Protein AF-A0A535DWX9-F1 (afdb_monomer_lite)

pLDDT: mean 82.11, std 17.14, range [39.28, 97.88]

Radius of gyration: 36.46 Å; chains: 1; bounding box: 105×71×78 Å

Foldseek 3Di:
DPPDPPDVVVVVVVVVVVVVVVVVVVVVVVVVVVVVVVVLVVQLVVLLVVLVVLLVLLVVLVVFDDDPPDDPPPDDDDDDDPDPHTDDCVNVVHDPVSNVLSVLLNQQDPVRVVVVSVVCVVVSHHRHSVVSSVNSVVVVVVVVVVVCVVVVVDDDDDDPVSVVVVVVVVVVVVVVVVPDDPVVVCVPDDPVRNVVVVVVVVVVVVVVVVVVVVCVVVPPDDPDDDDD

Secondary structure (DSSP, 8-state):
-------HHHHHHHHHHHHHHHHHHHHHHHHHHHHHHHHHHHHHHHHHHHHHHHHHHHHHHHHS-----SPPPS--------PPPPPPTTTTT--HHHHHHHHHHHTS-HHHHHHHHHHHHHTTPPP-HHHHHHHHHHHHHHHHHHHHHHHTTT----SHHHHHHHHHHHHHHHHHHTTS-HHHHHHHS-HHHHHHHHHHHHHHHHHHHHHHHHHHHHT-PPPP----

Structure (mmCIF, N/CA/C/O backbone):
data_AF-A0A535DWX9-F1
#
_entry.id   AF-A0A535DWX9-F1
#
loop_
_atom_site.group_PDB
_atom_site.id
_atom_site.type_symbol
_atom_site.label_atom_id
_atom_site.label_alt_id
_atom_site.label_comp_id
_atom_site.label_asym_id
_atom_site.label_entity_id
_atom_site.label_seq_id
_atom_site.pdbx_PDB_ins_code
_atom_site.Cartn_x
_atom_site.Cartn_y
_atom_site.Cartn_z
_atom_site.occupancy
_atom_site.B_iso_or_equiv
_atom_site.auth_seq_id
_atom_site.auth_comp_id
_atom_site.auth_asym_id
_atom_site.auth_atom_id
_atom_site.pdbx_PDB_model_num
ATOM 1 N N . MET A 1 1 ? 60.044 41.386 -3.610 1.00 39.50 1 MET A N 1
ATOM 2 C CA . MET A 1 1 ? 61.032 40.289 -3.698 1.00 39.50 1 MET A CA 1
ATOM 3 C C . MET A 1 1 ? 60.361 39.023 -3.182 1.00 39.50 1 MET A C 1
ATOM 5 O O . MET A 1 1 ? 60.329 38.795 -1.979 1.00 39.50 1 MET A O 1
ATOM 9 N N . VAL A 1 2 ? 59.703 38.274 -4.069 1.00 46.66 2 VAL A N 1
ATOM 10 C CA . VAL A 1 2 ? 59.086 36.987 -3.717 1.00 46.66 2 VAL A CA 1
ATOM 11 C C . VAL A 1 2 ? 60.241 36.014 -3.509 1.00 46.66 2 VAL A C 1
ATOM 13 O O . VAL A 1 2 ? 60.953 35.705 -4.460 1.00 46.66 2 VAL A O 1
ATOM 16 N N . ARG A 1 3 ? 60.512 35.632 -2.255 1.00 53.09 3 ARG A N 1
ATOM 17 C CA . ARG A 1 3 ? 61.539 34.631 -1.948 1.00 53.09 3 ARG A CA 1
ATOM 18 C C . ARG A 1 3 ? 61.072 33.304 -2.533 1.00 53.09 3 ARG A C 1
ATOM 20 O O . ARG A 1 3 ? 60.136 32.699 -2.020 1.00 53.09 3 ARG A O 1
ATOM 27 N N . TYR A 1 4 ? 61.699 32.908 -3.633 1.00 54.56 4 TYR A N 1
ATOM 28 C CA . TYR A 1 4 ? 61.557 31.577 -4.193 1.00 54.56 4 TYR A CA 1
ATOM 29 C C . TYR A 1 4 ? 62.052 30.583 -3.135 1.00 54.56 4 TYR A C 1
ATOM 31 O O . TYR A 1 4 ? 63.141 30.743 -2.582 1.00 54.56 4 TYR A O 1
ATOM 39 N N . VAL A 1 5 ? 61.190 29.642 -2.761 1.00 54.88 5 VAL A N 1
ATOM 40 C CA . VAL A 1 5 ? 61.476 28.593 -1.780 1.00 54.88 5 VAL A CA 1
ATOM 41 C C . VAL A 1 5 ? 62.503 27.655 -2.407 1.00 54.88 5 VAL A C 1
ATOM 43 O O . VAL A 1 5 ? 62.138 26.789 -3.193 1.00 54.88 5 VAL A O 1
ATOM 46 N N . ASP A 1 6 ? 63.783 27.857 -2.101 1.00 60.22 6 ASP A N 1
ATOM 47 C CA . ASP A 1 6 ? 64.895 27.177 -2.780 1.00 60.22 6 ASP A CA 1
ATOM 48 C C . ASP A 1 6 ? 65.634 26.208 -1.847 1.00 60.22 6 ASP A C 1
ATOM 50 O O . ASP A 1 6 ? 66.839 26.278 -1.607 1.00 60.22 6 ASP A O 1
ATOM 54 N N . SER A 1 7 ? 64.882 25.288 -1.244 1.00 71.06 7 SER A N 1
ATOM 55 C CA .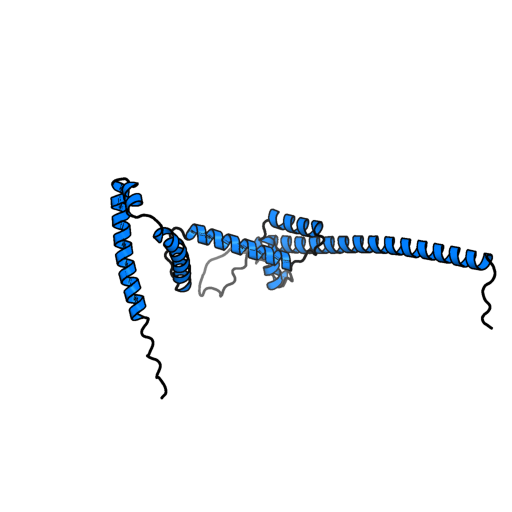 SER A 1 7 ? 65.455 24.226 -0.423 1.00 71.06 7 SER A CA 1
ATOM 56 C C . SER A 1 7 ? 64.597 22.972 -0.542 1.00 71.06 7 SER A C 1
ATOM 58 O O . SER A 1 7 ? 63.402 22.975 -0.235 1.00 71.06 7 SER A O 1
ATOM 60 N N . GLY A 1 8 ? 65.213 21.855 -0.945 1.00 73.88 8 GLY A N 1
ATOM 61 C CA . GLY A 1 8 ? 64.544 20.550 -1.002 1.00 73.88 8 GLY A CA 1
ATOM 62 C C . GLY A 1 8 ? 63.891 20.143 0.329 1.00 73.88 8 GLY A C 1
ATOM 63 O O . GLY A 1 8 ? 62.966 19.333 0.348 1.00 73.88 8 GLY A O 1
ATOM 64 N N . ARG A 1 9 ? 64.304 20.752 1.450 1.00 77.50 9 ARG A N 1
ATOM 65 C CA . ARG A 1 9 ? 63.715 20.549 2.779 1.00 77.50 9 ARG A CA 1
ATOM 66 C C . ARG A 1 9 ? 62.334 21.195 2.929 1.00 77.50 9 ARG A C 1
ATOM 68 O O . ARG A 1 9 ? 61.466 20.613 3.587 1.00 77.50 9 ARG A O 1
ATOM 75 N N . ASP A 1 10 ? 62.115 22.350 2.311 1.00 80.31 10 ASP A N 1
ATOM 76 C CA . ASP A 1 10 ? 60.821 23.037 2.336 1.00 80.31 10 ASP A CA 1
ATOM 77 C C . ASP A 1 10 ? 59.834 22.326 1.412 1.00 80.31 10 ASP A C 1
ATOM 79 O O . ASP A 1 10 ? 58.713 22.025 1.826 1.00 80.31 10 ASP A O 1
ATOM 83 N N . ALA A 1 11 ? 60.297 21.915 0.225 1.00 79.12 11 ALA A N 1
ATOM 84 C CA . ALA A 1 11 ? 59.534 21.054 -0.677 1.00 79.12 11 ALA A CA 1
ATOM 85 C C . ALA A 1 11 ? 59.128 19.735 0.011 1.00 79.12 11 ALA A C 1
ATOM 87 O O . ALA A 1 11 ? 57.955 19.363 0.007 1.00 79.12 11 ALA A O 1
ATOM 88 N N . ALA A 1 12 ? 60.056 19.062 0.703 1.00 84.38 12 ALA A N 1
ATOM 89 C CA . ALA A 1 12 ? 59.757 17.842 1.456 1.00 84.38 12 ALA A CA 1
ATOM 90 C C . ALA A 1 12 ? 58.761 18.072 2.608 1.00 84.38 12 ALA A C 1
ATOM 92 O O . ALA A 1 12 ? 57.939 17.205 2.915 1.00 84.38 12 ALA A O 1
ATOM 93 N N . THR A 1 13 ? 58.810 19.235 3.260 1.00 87.12 13 THR A N 1
ATOM 94 C CA . THR A 1 13 ? 57.871 19.585 4.335 1.00 87.12 13 THR A CA 1
ATOM 95 C C . THR A 1 13 ? 56.473 19.856 3.791 1.00 87.12 13 THR A C 1
ATOM 97 O O . THR A 1 13 ? 55.502 19.369 4.371 1.00 87.12 13 THR A O 1
ATOM 100 N N . LEU A 1 14 ? 56.361 20.547 2.656 1.00 87.31 14 LEU A N 1
ATOM 101 C CA . LEU A 1 14 ? 55.092 20.741 1.958 1.00 87.31 14 LEU A CA 1
ATOM 102 C C . LEU A 1 14 ? 54.494 19.409 1.496 1.00 87.31 14 LEU A C 1
ATOM 104 O O . LEU A 1 14 ? 53.326 19.160 1.771 1.00 87.31 14 LEU A O 1
ATOM 108 N N . VAL A 1 15 ? 55.289 18.512 0.903 1.00 90.31 15 VAL A N 1
ATOM 109 C CA . VAL A 1 15 ? 54.819 17.179 0.482 1.00 90.31 15 VAL A CA 1
ATOM 110 C C . VAL A 1 15 ? 54.327 16.352 1.673 1.00 90.31 15 VAL A C 1
ATOM 112 O O . VAL A 1 15 ? 53.270 15.729 1.591 1.00 90.31 15 VAL A O 1
ATOM 115 N N . ARG A 1 16 ? 55.042 16.361 2.808 1.00 91.44 16 ARG A N 1
ATOM 116 C CA . ARG A 1 16 ? 54.584 15.667 4.026 1.00 91.44 16 ARG A CA 1
ATOM 117 C C . ARG A 1 16 ? 53.277 16.243 4.563 1.00 91.44 16 ARG A C 1
ATOM 119 O O . ARG A 1 16 ? 52.394 15.475 4.929 1.00 91.44 16 ARG A O 1
ATOM 126 N N 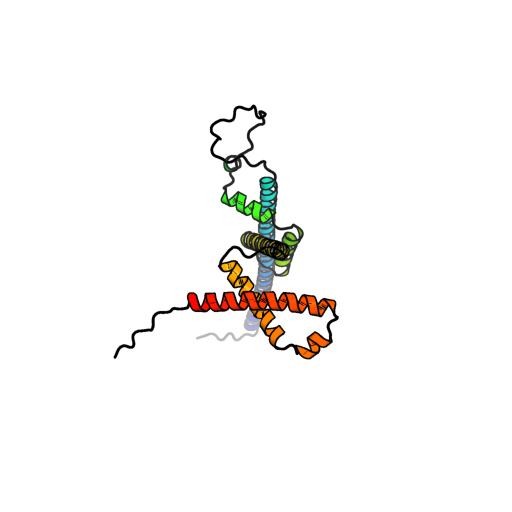. ARG A 1 17 ? 53.138 17.572 4.594 1.00 92.38 17 ARG A N 1
ATOM 127 C CA . ARG A 1 17 ? 51.896 18.234 5.022 1.00 92.38 17 ARG A CA 1
ATOM 128 C C . ARG A 1 17 ? 50.742 17.934 4.071 1.00 92.38 17 ARG A C 1
ATOM 130 O O . ARG A 1 17 ? 49.663 17.608 4.545 1.00 92.38 17 ARG A O 1
ATOM 137 N N . ALA A 1 18 ? 50.982 17.975 2.763 1.00 92.00 18 ALA A N 1
ATOM 138 C CA . ALA A 1 18 ? 49.991 17.627 1.750 1.00 92.00 18 ALA A CA 1
ATOM 139 C C . ALA A 1 18 ? 49.510 16.177 1.910 1.00 92.00 18 ALA A C 1
ATOM 141 O O . ALA A 1 18 ? 48.308 15.946 1.943 1.00 92.00 18 ALA A O 1
ATOM 142 N N . ARG A 1 19 ? 50.423 15.219 2.127 1.00 93.62 19 ARG A N 1
ATOM 143 C CA . ARG A 1 19 ? 50.064 13.819 2.429 1.00 93.62 19 ARG A CA 1
ATOM 144 C C . ARG A 1 19 ? 49.298 13.668 3.744 1.00 93.62 19 ARG A C 1
ATOM 146 O O . ARG A 1 19 ? 48.373 12.869 3.821 1.00 93.62 19 ARG A O 1
ATOM 153 N N . GLY A 1 20 ? 49.676 14.423 4.777 1.00 93.94 20 GLY A N 1
ATOM 154 C CA . GLY A 1 20 ? 48.949 14.441 6.048 1.00 93.94 20 GLY A CA 1
ATOM 155 C C . GLY A 1 20 ? 47.514 14.943 5.880 1.00 93.94 20 GLY A C 1
ATOM 156 O O . GLY A 1 20 ? 46.587 14.322 6.387 1.00 93.94 20 GLY A O 1
ATOM 157 N N . LEU A 1 21 ? 47.325 16.020 5.112 1.00 94.19 21 LEU A N 1
ATOM 158 C CA . LEU A 1 21 ? 46.000 16.541 4.771 1.00 94.19 21 LEU A CA 1
ATOM 159 C C . LEU A 1 21 ? 45.199 15.552 3.918 1.00 94.19 21 LEU A C 1
ATOM 161 O O . LEU A 1 21 ? 44.030 15.334 4.205 1.00 94.19 21 LEU A O 1
ATOM 165 N N . GLU A 1 22 ? 45.817 14.918 2.920 1.00 95.94 22 GLU A N 1
ATOM 166 C CA . GLU A 1 22 ? 45.169 13.889 2.096 1.00 95.94 22 GLU A CA 1
ATOM 167 C C . GLU A 1 22 ? 44.637 12.735 2.956 1.00 95.94 22 GLU A C 1
ATOM 169 O O . GLU A 1 22 ? 43.491 12.315 2.788 1.00 95.94 22 GLU A O 1
ATOM 174 N N . LEU A 1 23 ? 45.443 12.251 3.908 1.00 95.06 23 LEU A N 1
ATOM 175 C CA . LEU A 1 23 ? 45.031 11.190 4.821 1.00 95.06 23 LEU A CA 1
ATOM 176 C C . LEU A 1 23 ? 43.847 11.627 5.691 1.00 95.06 23 LEU A C 1
ATOM 178 O O . LEU A 1 23 ? 42.876 10.882 5.783 1.00 95.06 23 LEU A O 1
ATOM 182 N N . LEU A 1 24 ? 43.905 12.830 6.273 1.00 95.94 24 LEU A N 1
ATOM 183 C CA . LEU A 1 24 ? 42.830 13.373 7.111 1.00 95.94 24 LEU A CA 1
ATOM 184 C C . LEU A 1 24 ? 41.523 13.563 6.335 1.00 95.94 24 LEU A C 1
ATOM 186 O O . LEU A 1 24 ? 40.452 13.234 6.839 1.00 95.94 24 LEU A O 1
ATOM 190 N N . VAL A 1 25 ? 41.598 14.069 5.102 1.00 95.56 25 VAL A N 1
ATOM 191 C CA . VAL A 1 25 ? 40.421 14.215 4.235 1.00 95.56 25 VAL A CA 1
ATOM 192 C C . VAL A 1 25 ? 39.845 12.843 3.903 1.00 95.56 25 VAL A C 1
ATOM 194 O O . VAL A 1 25 ? 38.636 12.653 3.998 1.00 95.56 25 VAL A O 1
ATOM 197 N N . ARG A 1 26 ? 40.688 11.857 3.569 1.00 94.88 26 ARG A N 1
ATOM 198 C CA . ARG A 1 26 ? 40.227 10.493 3.281 1.00 94.88 26 ARG A CA 1
ATOM 199 C C . ARG A 1 26 ? 39.543 9.850 4.488 1.00 94.88 26 ARG A C 1
ATOM 201 O O . ARG A 1 26 ? 38.509 9.213 4.309 1.00 94.88 26 ARG A O 1
ATOM 208 N N . THR A 1 27 ? 40.100 9.997 5.691 1.00 95.94 27 THR A N 1
ATOM 209 C CA . THR A 1 27 ? 39.468 9.469 6.910 1.00 95.94 27 THR A CA 1
ATOM 210 C C . THR A 1 27 ? 38.152 10.178 7.197 1.00 95.94 27 THR A C 1
ATOM 212 O O . THR A 1 27 ? 37.153 9.504 7.400 1.00 95.94 27 THR A O 1
ATOM 215 N N . ALA A 1 28 ? 38.112 11.510 7.096 1.00 94.19 28 ALA A N 1
ATOM 216 C CA . ALA A 1 28 ? 36.887 12.272 7.320 1.00 94.19 28 ALA A CA 1
ATOM 217 C C . ALA A 1 28 ? 35.775 11.889 6.330 1.00 94.19 28 ALA A C 1
ATOM 219 O O . ALA A 1 28 ? 34.634 11.717 6.737 1.00 94.19 28 ALA A O 1
ATOM 220 N N . LEU A 1 29 ? 36.098 11.696 5.045 1.00 94.81 29 LEU A N 1
ATOM 221 C CA . LEU A 1 29 ? 35.122 11.236 4.053 1.00 94.81 29 LEU A CA 1
ATOM 222 C C . LEU A 1 29 ? 34.576 9.844 4.385 1.00 94.81 29 LEU A C 1
ATOM 224 O O . LEU A 1 29 ? 33.377 9.623 4.253 1.00 94.81 29 LEU A O 1
ATOM 228 N N . LYS A 1 30 ? 35.433 8.924 4.843 1.00 95.12 30 LYS A N 1
ATOM 229 C CA . LYS A 1 30 ? 34.999 7.594 5.285 1.00 95.12 30 LYS A CA 1
ATOM 230 C C . LYS A 1 30 ? 34.059 7.684 6.491 1.00 95.12 30 LYS A C 1
ATOM 232 O O . LYS A 1 30 ? 33.033 7.008 6.512 1.00 95.12 30 LYS A O 1
ATOM 237 N N . ASP A 1 31 ? 34.386 8.523 7.466 1.00 94.00 31 ASP A N 1
ATOM 238 C CA . ASP A 1 31 ? 33.548 8.703 8.653 1.00 94.00 31 ASP A CA 1
ATOM 239 C C . ASP A 1 31 ? 32.195 9.329 8.273 1.00 94.00 31 ASP A C 1
ATOM 241 O O . ASP A 1 31 ? 31.156 8.866 8.736 1.00 94.00 31 ASP A O 1
ATOM 245 N N . CYS A 1 32 ? 32.175 10.299 7.348 1.00 94.25 32 CYS A N 1
ATOM 246 C CA . CYS A 1 32 ? 30.932 10.852 6.806 1.00 94.25 32 CYS A CA 1
ATOM 247 C C . CYS A 1 32 ? 30.057 9.781 6.142 1.00 94.25 32 CYS A C 1
ATOM 249 O O . CYS A 1 32 ? 28.861 9.751 6.406 1.00 94.25 32 CYS A O 1
ATOM 251 N N . THR A 1 33 ? 30.630 8.879 5.334 1.00 94.31 33 THR A N 1
ATOM 252 C CA . THR A 1 33 ? 29.834 7.817 4.692 1.00 94.31 33 THR A CA 1
ATOM 253 C C . THR A 1 33 ? 29.208 6.860 5.707 1.00 94.31 33 THR A C 1
ATOM 255 O O . THR A 1 33 ? 28.061 6.464 5.538 1.00 94.31 33 THR A O 1
ATOM 258 N N . VAL A 1 34 ? 29.920 6.539 6.794 1.00 95.00 34 VAL A N 1
ATOM 259 C CA . VAL A 1 34 ? 29.382 5.689 7.871 1.00 95.00 34 VAL A CA 1
ATOM 260 C C . VAL A 1 34 ? 28.235 6.399 8.591 1.00 95.00 34 VAL A C 1
ATOM 262 O O . VAL A 1 34 ? 27.182 5.808 8.809 1.00 95.00 34 VAL A O 1
ATOM 265 N N . LEU A 1 35 ? 28.398 7.689 8.899 1.00 94.38 35 LEU A N 1
ATOM 266 C CA . LEU A 1 35 ? 27.342 8.480 9.532 1.00 94.38 35 LEU A CA 1
ATOM 267 C C . LEU A 1 35 ? 26.099 8.603 8.643 1.00 94.38 35 LEU A C 1
ATOM 269 O O . LEU A 1 35 ? 24.980 8.537 9.145 1.00 94.38 35 LEU A O 1
ATOM 273 N N . GLU A 1 36 ? 26.272 8.775 7.332 1.00 93.00 36 GLU A N 1
ATOM 274 C CA . GLU A 1 36 ? 25.161 8.803 6.375 1.00 93.00 36 GLU A CA 1
ATOM 275 C C . GLU A 1 36 ? 24.403 7.466 6.340 1.00 93.00 36 GLU A C 1
ATOM 277 O O . GLU A 1 36 ? 23.170 7.454 6.272 1.00 93.00 36 GLU A O 1
ATOM 282 N N . GLU A 1 37 ? 25.117 6.340 6.423 1.00 93.25 37 GLU A N 1
ATOM 283 C CA . GLU A 1 37 ? 24.526 5.002 6.503 1.00 93.25 37 GLU A CA 1
ATOM 284 C C . GLU A 1 37 ? 23.743 4.798 7.806 1.00 93.25 37 GLU A C 1
ATOM 286 O O . GLU A 1 37 ? 22.576 4.409 7.758 1.00 93.25 37 GLU A O 1
ATOM 291 N N . GLU A 1 38 ? 24.331 5.129 8.956 1.00 94.19 38 GLU A N 1
ATOM 292 C CA . GLU A 1 38 ? 23.672 5.022 10.265 1.00 94.19 38 GLU A CA 1
ATOM 293 C C . GLU A 1 38 ? 22.431 5.921 10.358 1.00 94.19 38 GLU A C 1
ATOM 295 O O . GLU A 1 38 ? 21.370 5.495 10.820 1.00 94.19 38 GLU A O 1
ATOM 300 N N . GLN A 1 39 ? 22.521 7.161 9.867 1.00 94.75 39 GLN A N 1
ATOM 301 C CA . GLN A 1 39 ? 21.379 8.076 9.813 1.00 94.75 39 GLN A CA 1
ATOM 302 C C . GLN A 1 39 ? 20.261 7.555 8.911 1.00 94.75 39 GLN A C 1
ATOM 304 O O . GLN A 1 39 ? 19.083 7.801 9.183 1.00 94.75 39 GLN A O 1
ATOM 309 N N . PHE A 1 40 ? 20.603 6.877 7.816 1.00 93.62 40 PHE A N 1
ATOM 310 C CA . PHE A 1 40 ? 19.610 6.249 6.958 1.00 93.62 40 PHE A CA 1
ATOM 311 C C . PHE A 1 40 ? 18.884 5.114 7.690 1.00 93.62 40 PHE A C 1
ATOM 313 O O . PHE A 1 40 ? 17.653 5.116 7.712 1.00 93.62 40 PHE A O 1
ATOM 320 N N . GLU A 1 41 ? 19.614 4.207 8.343 1.00 94.62 41 GLU A N 1
ATOM 321 C CA . GLU A 1 41 ? 19.008 3.084 9.071 1.00 94.62 41 GLU A CA 1
ATOM 322 C C . GLU A 1 41 ? 18.110 3.554 10.220 1.00 94.62 41 GLU A C 1
ATOM 324 O O . GLU A 1 41 ? 16.956 3.138 10.300 1.00 94.62 41 GLU A O 1
ATOM 329 N N . LEU A 1 42 ? 18.567 4.510 11.035 1.00 95.69 42 LEU A N 1
ATOM 330 C CA . LEU A 1 42 ? 17.765 5.058 12.136 1.00 95.69 42 LEU A CA 1
ATOM 331 C C . LEU A 1 42 ? 16.455 5.694 11.651 1.00 95.69 42 LEU A C 1
ATOM 333 O O . LEU A 1 42 ? 15.402 5.523 12.271 1.00 95.69 42 LEU A O 1
ATOM 337 N N . ARG A 1 43 ? 16.493 6.425 10.528 1.00 94.56 43 ARG A N 1
ATOM 338 C CA . ARG A 1 43 ? 15.279 7.002 9.930 1.00 94.56 43 ARG A CA 1
ATOM 339 C C . ARG A 1 43 ? 14.326 5.915 9.439 1.00 94.56 43 ARG A C 1
ATOM 341 O O . ARG A 1 43 ? 13.120 6.042 9.646 1.00 94.56 43 ARG A O 1
ATOM 348 N N . GLN A 1 44 ? 14.852 4.857 8.824 1.00 95.50 44 GLN A N 1
ATOM 349 C CA . GLN A 1 44 ? 14.046 3.736 8.340 1.00 95.50 44 GLN A CA 1
ATOM 350 C C . GLN A 1 44 ? 13.409 2.953 9.488 1.00 95.50 44 GLN A C 1
ATOM 352 O O . GLN A 1 44 ? 12.217 2.669 9.428 1.00 95.50 44 GLN A O 1
ATOM 357 N N . GLU A 1 45 ? 14.157 2.659 10.552 1.00 96.75 45 GLU A N 1
ATOM 358 C CA . GLU A 1 45 ? 13.639 1.988 11.749 1.00 96.75 45 GLU A CA 1
ATOM 359 C C . GLU A 1 45 ? 12.517 2.791 12.412 1.00 96.75 45 GLU A C 1
ATOM 361 O O . GLU A 1 45 ? 11.453 2.246 12.714 1.00 96.75 45 GLU A O 1
ATOM 366 N N . ALA A 1 46 ? 12.715 4.101 12.583 1.00 96.94 46 ALA A N 1
ATOM 367 C CA . ALA A 1 46 ? 11.696 4.979 13.145 1.00 96.94 46 ALA A CA 1
ATOM 368 C C . ALA A 1 46 ? 10.428 5.012 12.274 1.00 96.94 46 ALA A C 1
ATOM 370 O O . ALA A 1 46 ? 9.311 4.937 12.793 1.00 96.94 46 ALA A O 1
ATOM 371 N N . ALA A 1 47 ? 10.588 5.095 10.951 1.00 96.81 47 ALA A N 1
ATOM 372 C CA . ALA A 1 47 ? 9.472 5.096 10.014 1.00 96.81 47 ALA A CA 1
ATOM 373 C C . ALA A 1 47 ? 8.719 3.754 9.993 1.00 96.81 47 ALA A C 1
ATOM 375 O O . ALA A 1 47 ? 7.487 3.737 10.007 1.00 96.81 47 ALA A O 1
ATOM 376 N N . GLU A 1 48 ? 9.438 2.633 10.016 1.00 97.19 48 GLU A N 1
ATOM 377 C CA . GLU A 1 48 ? 8.867 1.288 10.096 1.00 97.19 48 GLU A CA 1
ATOM 378 C C . GLU A 1 48 ? 8.063 1.103 11.387 1.00 97.19 48 GLU A C 1
ATOM 380 O O . GLU A 1 48 ? 6.893 0.715 11.338 1.00 97.19 48 GLU A O 1
ATOM 385 N N . ALA A 1 49 ? 8.643 1.457 12.538 1.00 97.75 49 ALA A N 1
ATOM 386 C CA . ALA A 1 49 ? 7.967 1.396 13.831 1.00 97.75 49 ALA A CA 1
ATOM 387 C C . ALA A 1 49 ? 6.709 2.276 13.857 1.00 97.75 49 ALA A C 1
ATOM 389 O O . ALA A 1 49 ? 5.659 1.860 14.359 1.00 97.75 49 ALA A O 1
ATOM 390 N N . HIS A 1 50 ? 6.784 3.473 13.269 1.00 96.69 50 HIS A N 1
ATOM 391 C CA . HIS A 1 50 ? 5.644 4.375 13.156 1.00 96.69 50 HIS A CA 1
ATOM 392 C C . HIS A 1 50 ? 4.506 3.750 12.342 1.00 96.69 50 HIS A C 1
ATOM 394 O O . HIS A 1 50 ? 3.374 3.669 12.819 1.00 96.69 50 HIS A O 1
ATOM 400 N N . VAL A 1 51 ? 4.799 3.255 11.138 1.00 97.56 51 VAL A N 1
ATOM 401 C CA . VAL A 1 51 ? 3.792 2.657 10.254 1.00 97.56 51 VAL A CA 1
ATOM 402 C C . VAL A 1 51 ? 3.213 1.368 10.853 1.00 97.56 51 VAL A C 1
ATOM 404 O O . VAL A 1 51 ? 2.000 1.168 10.790 1.00 97.56 51 VAL A O 1
ATOM 407 N N . ARG A 1 52 ? 4.028 0.518 11.492 1.00 97.88 52 ARG A N 1
ATOM 408 C CA . ARG A 1 52 ? 3.535 -0.680 12.197 1.00 97.88 52 ARG A CA 1
ATOM 409 C C . ARG A 1 52 ? 2.625 -0.325 13.370 1.00 97.88 52 ARG A C 1
ATOM 411 O O . ARG A 1 52 ? 1.590 -0.960 13.550 1.00 97.88 52 ARG A O 1
ATOM 418 N N . THR A 1 53 ? 2.948 0.726 14.121 1.00 97.81 53 THR A N 1
ATOM 419 C CA . THR A 1 53 ? 2.082 1.223 15.203 1.00 97.81 53 THR A CA 1
ATOM 420 C C . THR A 1 53 ? 0.740 1.704 14.656 1.00 97.81 53 THR A C 1
ATOM 422 O O . THR A 1 53 ? -0.305 1.353 15.196 1.00 97.81 53 THR A O 1
ATOM 425 N N . GLN A 1 54 ? 0.747 2.451 13.548 1.00 97.00 54 GLN A N 1
ATOM 426 C CA . GLN A 1 54 ? -0.482 2.881 12.872 1.00 97.00 54 GLN A CA 1
ATOM 427 C C . GLN A 1 54 ? -1.314 1.689 12.395 1.00 97.00 54 GLN A C 1
ATOM 429 O O . GLN A 1 54 ? -2.526 1.671 12.594 1.00 97.00 54 GLN A O 1
ATOM 434 N N . ARG A 1 55 ? -0.671 0.682 11.794 1.00 97.50 55 ARG A N 1
ATOM 435 C CA . ARG A 1 55 ? -1.327 -0.559 11.377 1.00 97.50 55 ARG A CA 1
ATOM 436 C C . ARG A 1 55 ? -1.995 -1.247 12.566 1.00 97.50 55 ARG A C 1
ATOM 438 O O . ARG A 1 55 ? -3.197 -1.486 12.528 1.00 97.50 55 ARG A O 1
ATOM 445 N N . ARG A 1 56 ? -1.246 -1.468 13.651 1.00 96.62 56 ARG A N 1
ATOM 446 C CA . ARG A 1 56 ? -1.753 -2.128 14.858 1.00 96.62 56 ARG A CA 1
ATOM 447 C C . ARG A 1 56 ? -2.893 -1.349 15.510 1.00 96.62 56 ARG A C 1
ATOM 449 O O . ARG A 1 56 ? -3.883 -1.940 15.929 1.00 96.62 56 ARG A O 1
ATOM 456 N N . ALA A 1 57 ? -2.787 -0.023 15.564 1.00 94.62 57 ALA A N 1
ATOM 457 C CA . ALA A 1 57 ? -3.871 0.830 16.036 1.00 94.62 57 ALA A CA 1
ATOM 458 C C . ALA A 1 57 ? -5.118 0.683 15.150 1.00 94.62 57 ALA A C 1
ATOM 460 O O . ALA A 1 57 ? -6.226 0.588 15.665 1.00 94.62 57 ALA A O 1
ATOM 461 N N . GLY A 1 58 ? -4.948 0.612 13.829 1.00 95.19 58 GLY A N 1
ATOM 462 C CA . GLY A 1 58 ? -6.033 0.370 12.881 1.00 95.19 58 GLY A CA 1
ATOM 463 C C . GLY A 1 58 ? -6.741 -0.971 13.080 1.00 95.19 58 GLY A C 1
ATOM 464 O O . GLY A 1 58 ? -7.968 -1.010 13.027 1.00 95.19 58 GLY A O 1
ATOM 465 N N . GLU A 1 59 ? -5.987 -2.039 13.353 1.00 94.50 59 GLU A N 1
ATOM 466 C CA . GLU A 1 59 ? -6.521 -3.369 13.681 1.00 94.50 59 GLU A CA 1
ATOM 467 C C . GLU A 1 59 ? -7.391 -3.300 14.945 1.00 94.50 59 GLU A C 1
ATOM 469 O O . GLU A 1 59 ? -8.578 -3.622 14.894 1.00 94.50 59 GLU A O 1
ATOM 474 N N . LEU A 1 60 ? -6.859 -2.747 16.041 1.00 92.19 60 LEU A N 1
ATOM 475 C CA . LEU A 1 60 ? -7.595 -2.578 17.303 1.00 92.19 60 LEU A CA 1
ATOM 476 C C . LEU A 1 60 ? -8.849 -1.704 17.133 1.00 92.19 60 LEU A C 1
ATOM 478 O O . LEU A 1 60 ? -9.913 -1.996 17.677 1.00 92.19 60 LEU A O 1
ATOM 482 N N . LEU A 1 61 ? -8.752 -0.637 16.335 1.00 90.56 61 LEU A N 1
ATOM 483 C CA . LEU A 1 61 ? -9.881 0.236 16.008 1.00 90.56 61 LEU A CA 1
ATOM 484 C C . LEU A 1 61 ? -10.948 -0.451 15.153 1.00 90.56 61 LEU A C 1
ATOM 486 O O . LEU A 1 61 ? -12.084 0.018 15.127 1.00 90.56 61 LEU A O 1
ATOM 490 N N . SER A 1 62 ? -10.599 -1.497 14.406 1.00 85.06 62 SER A N 1
ATOM 491 C CA . SER A 1 62 ? -11.563 -2.280 13.628 1.00 85.06 62 SER A CA 1
ATOM 492 C C . SER A 1 62 ? -12.323 -3.295 14.489 1.00 85.06 62 SER A C 1
ATOM 494 O O . SER A 1 62 ? -13.489 -3.570 14.208 1.00 85.06 62 SER A O 1
ATOM 496 N N . GLU A 1 63 ? -11.685 -3.783 15.558 1.00 83.69 63 GLU A N 1
ATOM 497 C CA . GLU A 1 63 ? -12.257 -4.711 16.542 1.00 83.69 63 GLU A CA 1
ATOM 498 C C . GLU A 1 63 ? -13.162 -4.010 17.566 1.00 83.69 63 GLU A C 1
ATOM 500 O O . GLU A 1 63 ? -14.108 -4.611 18.079 1.00 83.69 63 GLU A O 1
ATOM 505 N N . LEU A 1 64 ? -12.901 -2.730 17.857 1.00 79.94 64 LEU A N 1
ATOM 506 C CA . LEU A 1 64 ? -13.744 -1.918 18.733 1.00 79.94 64 LEU A CA 1
ATOM 507 C C . LEU A 1 64 ? -15.192 -1.892 18.216 1.00 79.94 64 LEU A C 1
ATOM 509 O O . LEU A 1 64 ? -15.460 -1.491 17.078 1.00 79.94 64 LEU A O 1
ATOM 513 N N . GLN A 1 65 ? -16.140 -2.294 19.074 1.00 62.12 65 GLN A N 1
ATOM 514 C CA . GLN A 1 65 ? -17.567 -2.220 18.761 1.00 62.12 65 GLN A CA 1
ATOM 515 C C . GLN A 1 65 ? -17.919 -0.791 18.356 1.00 62.12 65 GLN A C 1
ATOM 517 O O . GLN A 1 65 ? -17.832 0.151 19.146 1.00 62.12 65 GLN A O 1
ATOM 522 N N . LYS A 1 66 ? -18.321 -0.628 17.095 1.00 63.66 66 LYS A N 1
ATOM 523 C CA . LYS A 1 66 ? -18.767 0.662 16.583 1.00 63.66 66 LYS A CA 1
ATOM 524 C C . LYS A 1 66 ? -20.002 1.077 17.371 1.00 63.66 66 LYS A C 1
ATOM 526 O O . LYS A 1 66 ? -21.003 0.361 17.378 1.00 63.66 66 LYS A O 1
ATOM 531 N N . HIS A 1 67 ? -19.957 2.260 17.979 1.00 55.47 67 HIS A N 1
ATOM 532 C CA . HIS A 1 67 ? -21.169 2.935 18.433 1.00 55.47 67 HIS A CA 1
ATOM 533 C C . HIS A 1 67 ? -22.196 2.925 17.304 1.00 55.47 67 HIS A C 1
ATOM 535 O O . HIS A 1 67 ? -21.848 3.228 16.158 1.00 55.47 67 HIS A O 1
ATOM 541 N N . ARG A 1 68 ? -23.459 2.604 17.613 1.00 49.78 68 ARG A N 1
ATOM 542 C CA . ARG A 1 68 ? -24.579 2.821 16.687 1.00 49.78 68 ARG A CA 1
ATOM 543 C C . ARG A 1 68 ? -24.716 4.329 16.455 1.00 49.78 68 ARG A C 1
ATOM 545 O O . ARG A 1 68 ? -25.504 5.009 17.102 1.00 49.78 68 ARG A O 1
ATOM 552 N N . GLY A 1 69 ? -23.910 4.868 15.548 1.00 49.81 69 GLY A N 1
ATOM 553 C CA . GLY A 1 69 ? -24.037 6.230 15.063 1.00 49.81 69 GLY A CA 1
ATOM 554 C C . GLY A 1 69 ? -25.342 6.347 14.286 1.00 49.81 69 GLY A C 1
ATOM 555 O O . GLY A 1 69 ? -25.501 5.731 13.235 1.00 49.81 69 GLY A O 1
ATOM 556 N N . GLY A 1 70 ? -26.290 7.118 14.812 1.00 49.72 70 GLY A N 1
ATOM 557 C CA . GLY A 1 70 ? -27.578 7.345 14.172 1.00 49.72 70 GLY A CA 1
ATOM 558 C C . GLY A 1 70 ? -28.468 8.272 14.993 1.00 49.72 70 GLY A C 1
ATOM 559 O O . GLY A 1 70 ? -28.387 8.315 16.219 1.00 49.72 70 GLY A O 1
ATOM 560 N N . ARG A 1 71 ? -29.335 9.026 14.306 1.00 45.09 71 ARG A N 1
ATOM 561 C CA . ARG A 1 71 ? -30.439 9.764 14.937 1.00 45.09 71 ARG A CA 1
ATOM 562 C C . ARG A 1 71 ? -31.285 8.754 15.725 1.00 45.09 71 ARG A C 1
ATOM 564 O O . ARG A 1 71 ? -31.677 7.756 15.118 1.00 45.09 71 ARG A O 1
ATOM 571 N N . PRO A 1 72 ? -31.583 8.977 17.020 1.00 51.12 72 PRO A N 1
ATOM 572 C CA . PRO A 1 72 ? -32.336 8.005 17.800 1.00 51.12 72 PRO A CA 1
ATOM 573 C C . PRO A 1 72 ? -33.677 7.726 17.107 1.00 51.12 72 PRO A C 1
ATOM 575 O O . PRO A 1 72 ? -34.352 8.681 16.693 1.00 51.12 72 PRO A O 1
ATOM 578 N N . PRO A 1 73 ? -34.060 6.448 16.926 1.00 45.25 73 PRO A N 1
ATOM 579 C CA . PRO A 1 73 ? -35.353 6.117 16.356 1.00 45.25 73 PRO A CA 1
ATOM 580 C C . PRO A 1 73 ? -36.443 6.738 17.233 1.00 45.25 73 PRO A C 1
ATOM 582 O O . PRO A 1 73 ? -36.442 6.599 18.458 1.00 45.25 73 PRO A O 1
ATOM 585 N N . ARG A 1 74 ? -37.377 7.466 16.610 1.00 49.22 74 ARG A N 1
ATOM 586 C CA . ARG A 1 74 ? -38.602 7.897 17.291 1.00 49.22 74 ARG A CA 1
ATOM 587 C C . ARG A 1 74 ? -39.366 6.625 17.660 1.00 49.22 74 ARG A C 1
ATOM 589 O O . ARG A 1 74 ? -39.957 6.008 16.787 1.00 49.22 74 ARG A O 1
ATOM 596 N N . ALA A 1 75 ? -39.326 6.291 18.946 1.00 55.62 75 ALA A N 1
ATOM 597 C CA . ALA A 1 75 ? -39.933 5.128 19.586 1.00 55.62 75 ALA A CA 1
ATOM 598 C C . ALA A 1 75 ? -39.233 3.782 19.318 1.00 55.62 75 ALA A C 1
ATOM 600 O O . ALA A 1 75 ? -39.464 3.117 18.314 1.00 55.62 75 ALA A O 1
ATOM 601 N N . ALA A 1 76 ? -38.460 3.328 20.304 1.00 39.62 76 ALA A N 1
ATOM 602 C CA . ALA A 1 76 ? -38.296 1.907 20.579 1.00 39.62 76 ALA A CA 1
ATOM 603 C C . ALA A 1 76 ? -38.124 1.717 22.090 1.00 39.62 76 ALA A C 1
ATOM 605 O O . ALA A 1 76 ? -37.058 1.916 22.662 1.00 39.62 76 ALA A O 1
ATOM 606 N N . SER A 1 77 ? -39.222 1.366 22.747 1.00 51.06 77 SER A N 1
ATOM 607 C CA . SER A 1 77 ? -39.227 0.759 24.068 1.00 51.06 77 SER A CA 1
ATOM 608 C C . SER A 1 77 ? -38.675 -0.660 23.955 1.00 51.06 77 SER A C 1
ATOM 610 O O . SER A 1 77 ? -39.415 -1.554 23.546 1.00 51.06 77 SER A O 1
ATOM 612 N N . ARG A 1 78 ? -37.406 -0.886 24.307 1.00 42.72 78 ARG A N 1
ATOM 613 C CA . ARG A 1 78 ? -36.934 -2.202 24.754 1.00 42.72 78 ARG A CA 1
ATOM 614 C C . ARG A 1 78 ? -35.576 -2.084 25.435 1.00 42.72 78 ARG A C 1
ATOM 616 O O . ARG A 1 78 ? -34.661 -1.472 24.905 1.00 42.72 78 ARG A O 1
ATOM 623 N N . VAL A 1 79 ? -35.514 -2.676 26.619 1.00 48.88 79 VAL A N 1
ATOM 624 C CA . VAL A 1 79 ? -34.340 -2.895 27.462 1.00 48.88 79 VAL A CA 1
ATOM 625 C C . VAL A 1 79 ? -33.192 -3.463 26.613 1.00 48.88 79 VAL A C 1
ATOM 627 O O . VAL A 1 79 ? -33.291 -4.599 26.156 1.00 48.88 79 VAL A O 1
ATOM 630 N N . GLU A 1 80 ? -32.142 -2.676 26.379 1.00 44.91 80 GLU A N 1
ATOM 631 C CA . GLU A 1 80 ? -30.828 -3.177 25.956 1.00 44.91 80 GLU A CA 1
ATOM 632 C C . GLU A 1 80 ? -29.922 -3.172 27.199 1.00 44.91 80 GLU A C 1
ATOM 634 O O . GLU A 1 80 ? -29.977 -2.246 28.012 1.00 44.91 80 GLU A O 1
ATOM 639 N N . GLU A 1 81 ? -29.187 -4.270 27.388 1.00 44.84 81 GLU A N 1
ATOM 640 C CA . GLU A 1 81 ? -28.271 -4.526 28.503 1.00 44.84 81 GLU A CA 1
ATOM 641 C C . GLU A 1 81 ? -27.378 -3.323 28.820 1.00 44.84 81 GLU A C 1
ATOM 643 O O . GLU A 1 81 ? -26.773 -2.719 27.935 1.00 44.84 81 GLU A O 1
ATOM 648 N N . VAL A 1 82 ? -27.267 -3.014 30.114 1.00 43.22 82 VAL A N 1
ATOM 649 C CA . VAL A 1 82 ? -26.344 -2.013 30.659 1.00 43.22 82 VAL A CA 1
ATOM 650 C C . VAL A 1 82 ? -24.924 -2.588 30.606 1.00 43.22 82 VAL A C 1
ATOM 652 O O . VAL A 1 82 ? -24.379 -3.030 31.611 1.00 43.22 82 VAL A O 1
ATOM 655 N N . GLY A 1 83 ? -24.347 -2.643 29.408 1.00 55.88 83 GLY A N 1
ATOM 656 C CA . GLY A 1 83 ? -22.899 -2.632 29.232 1.00 55.88 83 GLY A CA 1
ATOM 657 C C . GLY A 1 83 ? -22.397 -1.192 29.302 1.00 55.88 83 GLY A C 1
ATOM 658 O O . GLY A 1 83 ? -23.125 -0.263 28.940 1.00 55.88 83 GLY A O 1
ATOM 659 N N . GLU A 1 84 ? -21.171 -0.985 29.781 1.00 60.12 84 GLU A N 1
ATOM 660 C CA . GLU A 1 84 ? -20.522 0.324 29.671 1.00 60.12 84 GLU A CA 1
ATOM 661 C C . GLU A 1 84 ? -20.532 0.775 28.198 1.00 60.12 84 GLU A C 1
ATOM 663 O O . GLU A 1 84 ? -20.288 -0.045 27.305 1.00 60.12 84 GLU A O 1
ATOM 668 N N . PRO A 1 85 ? -20.860 2.050 27.913 1.00 60.56 85 PRO A N 1
ATOM 669 C CA . PRO A 1 85 ? -20.848 2.545 26.546 1.00 60.56 85 PRO A CA 1
ATOM 670 C C . PRO A 1 85 ? -19.442 2.352 25.953 1.00 60.56 85 PRO A C 1
ATOM 672 O O . PRO A 1 85 ? -18.459 2.582 26.661 1.00 60.56 85 PRO A O 1
ATOM 675 N N . PRO A 1 86 ? -19.318 1.947 24.673 1.00 66.69 86 PRO A N 1
ATOM 676 C CA . PRO A 1 86 ? -18.005 1.800 24.055 1.00 66.69 86 PRO A CA 1
ATOM 677 C C . PRO A 1 86 ? -17.203 3.107 24.173 1.00 66.69 86 PRO A C 1
ATOM 679 O O . PRO A 1 86 ? -17.781 4.194 24.184 1.00 66.69 86 PRO A O 1
ATOM 682 N N . LEU A 1 87 ? -15.872 3.048 24.224 1.00 73.38 87 LEU A N 1
ATOM 683 C CA . LEU A 1 87 ? -15.083 4.283 24.201 1.00 73.38 87 LEU A CA 1
ATOM 684 C C . LEU A 1 87 ? -15.235 4.980 22.843 1.00 73.38 87 LEU A C 1
ATOM 686 O O . LEU A 1 87 ? -15.218 4.350 21.783 1.00 73.38 87 LEU A O 1
ATOM 690 N N . THR A 1 88 ? -15.403 6.296 22.864 1.00 78.25 88 THR A N 1
ATOM 691 C CA . THR A 1 88 ? -15.427 7.118 21.651 1.00 78.25 88 THR A CA 1
ATOM 692 C C . THR A 1 88 ? -14.002 7.443 21.189 1.00 78.25 88 THR A C 1
ATOM 694 O O . THR A 1 88 ? -13.075 7.538 21.989 1.00 78.25 88 THR A O 1
ATOM 697 N N . LEU A 1 89 ? -13.807 7.690 19.887 1.00 83.25 89 LEU A N 1
ATOM 698 C CA . LEU A 1 89 ? -12.492 8.084 19.346 1.00 83.25 89 LEU A CA 1
ATOM 699 C C . LEU A 1 89 ? -11.924 9.337 20.034 1.00 83.25 89 LEU A C 1
ATOM 701 O O . LEU A 1 89 ? -10.725 9.429 20.282 1.00 83.25 89 LEU A O 1
ATOM 705 N N . ARG A 1 90 ? -12.806 10.275 20.401 1.00 81.19 90 ARG A N 1
ATOM 706 C CA . ARG A 1 90 ? -12.431 11.513 21.088 1.00 81.19 90 ARG A CA 1
ATOM 707 C C . ARG A 1 90 ? -11.928 11.259 22.510 1.00 81.19 90 ARG A C 1
ATOM 709 O O . ARG A 1 90 ? -11.014 11.952 22.941 1.00 81.19 90 ARG A O 1
ATOM 716 N N . GLU A 1 91 ? -12.493 10.280 23.216 1.00 82.44 91 GLU A N 1
ATOM 717 C CA . GLU A 1 91 ? -12.015 9.854 24.542 1.00 82.44 91 GLU A CA 1
ATOM 718 C C . GLU A 1 91 ? -10.642 9.178 24.465 1.00 82.44 91 GLU A C 1
ATOM 720 O O . GLU A 1 91 ? -9.840 9.320 25.382 1.00 82.44 91 GLU A O 1
ATOM 725 N N . LEU A 1 92 ? -10.337 8.519 23.343 1.00 83.56 92 LEU A N 1
ATOM 726 C CA . LEU A 1 92 ? -9.009 7.973 23.052 1.00 83.56 92 LEU A CA 1
ATOM 727 C C . LEU A 1 92 ? -8.007 9.038 22.567 1.00 83.56 92 LEU A C 1
ATOM 729 O O . LEU A 1 92 ? -6.843 8.720 22.341 1.00 83.56 92 LEU A O 1
ATOM 733 N N . GLY A 1 93 ? -8.440 10.292 22.389 1.00 86.38 93 GLY A N 1
ATOM 734 C CA . GLY A 1 93 ? -7.603 11.370 21.859 1.00 86.38 93 GLY A CA 1
ATOM 735 C C . GLY A 1 93 ? -7.237 11.209 20.380 1.00 86.38 93 GLY A C 1
ATOM 736 O O . GLY A 1 93 ? -6.259 11.804 19.939 1.00 86.38 93 GLY A O 1
ATOM 737 N N . ILE A 1 94 ? -7.999 10.413 19.623 1.00 88.31 94 ILE A N 1
ATOM 738 C CA . ILE A 1 94 ? -7.739 10.098 18.213 1.00 88.31 94 ILE A CA 1
ATOM 739 C C . ILE A 1 94 ? -8.713 10.881 17.331 1.00 88.31 94 ILE A C 1
ATOM 741 O O . ILE A 1 94 ? -9.931 10.837 17.541 1.00 88.31 94 ILE A O 1
ATOM 745 N N . ASP A 1 95 ? -8.199 11.563 16.308 1.00 90.44 95 ASP A N 1
ATOM 746 C CA . ASP A 1 95 ? -9.049 12.225 15.320 1.00 90.44 95 ASP A CA 1
ATOM 747 C C . ASP A 1 95 ? -9.693 11.223 14.339 1.00 90.44 95 ASP A C 1
ATOM 749 O O . ASP A 1 95 ? -9.143 10.166 14.013 1.00 90.44 95 ASP A O 1
ATOM 753 N N . GLY A 1 96 ? -10.865 11.574 13.800 1.00 86.88 96 GLY A N 1
ATOM 754 C CA . GLY A 1 96 ? -11.571 10.738 12.826 1.00 86.88 96 GLY A CA 1
ATOM 755 C C . GLY A 1 96 ? -10.747 10.450 11.564 1.00 86.88 96 GLY A C 1
ATOM 756 O O . GLY A 1 96 ? -10.784 9.333 11.043 1.00 86.88 96 GLY A O 1
ATOM 757 N N . HIS A 1 97 ? -9.950 11.413 11.087 1.00 89.12 97 HIS A N 1
ATOM 758 C CA . HIS A 1 97 ? -9.075 11.211 9.931 1.00 89.12 97 HIS A CA 1
ATOM 759 C C . HIS A 1 97 ? -7.877 10.311 10.243 1.00 89.12 97 HIS A C 1
ATOM 761 O O . HIS A 1 97 ? -7.378 9.620 9.350 1.00 89.12 97 HIS A O 1
ATOM 767 N N . GLU A 1 98 ? -7.382 10.325 11.478 1.00 91.62 98 GLU A N 1
ATOM 768 C CA . GLU A 1 98 ? -6.312 9.432 11.928 1.00 91.62 98 GLU A CA 1
ATOM 769 C C . GLU A 1 98 ? -6.819 8.000 12.018 1.00 91.62 98 GLU A C 1
ATOM 771 O O . GLU A 1 98 ? -6.272 7.128 11.345 1.00 91.62 98 GLU A O 1
ATOM 776 N N . SER A 1 99 ? -7.936 7.794 12.720 1.00 91.81 99 SER A N 1
ATOM 777 C CA . SER A 1 99 ? -8.599 6.493 12.835 1.00 91.81 99 SER A CA 1
ATOM 778 C C . SER A 1 99 ? -8.871 5.872 11.462 1.00 91.81 99 SER A C 1
ATOM 780 O O . SER A 1 99 ? -8.458 4.743 11.191 1.00 91.81 99 SER A O 1
ATOM 782 N N . HIS A 1 100 ? -9.458 6.646 10.545 1.00 91.56 100 HIS A N 1
ATOM 783 C CA . HIS A 1 100 ? -9.738 6.181 9.190 1.00 91.56 100 HIS A CA 1
ATOM 784 C C . HIS A 1 100 ? -8.464 5.818 8.407 1.00 91.56 100 HIS A C 1
ATOM 786 O O . HIS A 1 100 ? -8.442 4.826 7.680 1.00 91.56 100 HIS A O 1
ATOM 792 N N . ARG A 1 101 ? -7.378 6.595 8.534 1.00 94.69 101 ARG A N 1
ATOM 793 C CA . ARG A 1 101 ? -6.099 6.263 7.880 1.00 94.69 101 ARG A CA 1
ATOM 794 C C . ARG A 1 101 ? -5.494 4.985 8.449 1.00 94.69 101 ARG A C 1
ATOM 796 O O . ARG A 1 101 ? -5.046 4.149 7.674 1.00 94.69 101 ARG A O 1
ATOM 803 N N . TRP A 1 102 ? -5.501 4.820 9.766 1.00 96.69 102 TRP A N 1
ATOM 804 C CA . TRP A 1 102 ? -4.940 3.645 10.431 1.00 96.69 102 TRP A CA 1
ATOM 805 C C . TRP A 1 102 ? -5.706 2.375 10.076 1.00 96.69 102 TRP A C 1
ATOM 807 O O . TRP A 1 102 ? -5.093 1.388 9.683 1.00 96.69 102 TRP A O 1
ATOM 817 N N . GLN A 1 103 ? -7.040 2.421 10.088 1.00 94.88 103 GLN A N 1
ATOM 818 C CA . GLN A 1 103 ? -7.881 1.299 9.658 1.00 94.88 103 GLN A CA 1
ATOM 819 C C . GLN A 1 103 ? -7.630 0.907 8.191 1.00 94.88 103 GLN A C 1
ATOM 821 O O . GLN A 1 103 ? -7.619 -0.274 7.857 1.00 94.88 103 GLN A O 1
ATOM 826 N N . ARG A 1 104 ? -7.355 1.877 7.308 1.00 95.88 104 ARG A N 1
ATOM 827 C CA . ARG A 1 104 ? -6.962 1.597 5.914 1.00 95.88 104 ARG A CA 1
ATOM 828 C C . ARG A 1 104 ? -5.563 1.009 5.769 1.00 95.88 104 ARG A C 1
ATOM 830 O O . ARG A 1 104 ? -5.301 0.289 4.818 1.00 95.88 104 ARG A O 1
ATOM 837 N N . ILE A 1 105 ? -4.644 1.344 6.665 1.00 96.75 105 ILE A N 1
ATOM 838 C CA . ILE A 1 105 ? -3.316 0.721 6.696 1.00 96.75 105 ILE A CA 1
ATOM 839 C C . ILE A 1 105 ? -3.439 -0.723 7.194 1.00 96.75 105 ILE A C 1
ATOM 841 O O . ILE A 1 105 ? -2.817 -1.620 6.630 1.00 96.75 105 ILE A O 1
ATOM 845 N N . ALA A 1 106 ? -4.283 -0.952 8.203 1.00 96.81 106 ALA A N 1
ATOM 846 C CA . ALA A 1 106 ? -4.604 -2.276 8.728 1.00 96.81 106 ALA A CA 1
ATOM 847 C C . ALA A 1 106 ? -5.265 -3.196 7.691 1.00 96.81 106 ALA A C 1
ATOM 849 O O . ALA A 1 106 ? -5.037 -4.399 7.718 1.00 96.81 106 ALA A O 1
ATOM 850 N N . SER A 1 107 ? -6.035 -2.650 6.742 1.00 95.38 107 SER A N 1
ATOM 851 C CA . SER A 1 107 ? -6.682 -3.457 5.700 1.00 95.38 107 SER A CA 1
ATOM 852 C C . SER A 1 107 ? -5.719 -4.022 4.647 1.00 95.38 107 SER A C 1
ATOM 854 O O . SER A 1 107 ? -6.137 -4.838 3.830 1.00 95.38 107 SER A O 1
ATOM 856 N N . VAL A 1 108 ? -4.454 -3.588 4.619 1.00 96.88 108 VAL A N 1
ATOM 857 C CA . VAL A 1 108 ? -3.430 -4.178 3.741 1.00 96.88 108 VAL A CA 1
ATOM 858 C C . VAL A 1 108 ? -3.101 -5.586 4.260 1.00 96.88 108 VAL A C 1
ATOM 860 O O . VAL A 1 108 ? -2.803 -5.707 5.444 1.00 96.88 108 VAL A O 1
ATOM 863 N N . PRO A 1 109 ? -3.094 -6.651 3.443 1.00 96.25 109 PRO A N 1
ATOM 864 C CA . PRO A 1 109 ? -2.656 -7.980 3.874 1.00 96.25 109 PRO A CA 1
ATOM 865 C C . PRO A 1 109 ? -1.225 -7.962 4.422 1.00 96.25 109 PRO A C 1
ATOM 867 O O . PRO A 1 109 ? -0.380 -7.225 3.913 1.00 96.25 109 PRO A O 1
ATOM 870 N N . GLU A 1 110 ? -0.949 -8.772 5.444 1.00 95.50 110 GLU A N 1
ATOM 871 C CA . GLU A 1 110 ? 0.359 -8.809 6.117 1.00 95.50 110 GLU A CA 1
ATOM 872 C C . GLU A 1 110 ? 1.503 -9.097 5.135 1.00 95.50 110 GLU A C 1
ATOM 874 O O . GLU A 1 110 ? 2.464 -8.333 5.077 1.00 95.50 110 GLU A O 1
ATOM 879 N N . ASP A 1 111 ? 1.333 -10.077 4.246 1.00 96.06 111 ASP A N 1
ATOM 880 C CA . ASP A 1 111 ? 2.325 -10.409 3.216 1.00 96.06 111 ASP A CA 1
ATOM 881 C C . ASP A 1 111 ? 2.643 -9.235 2.278 1.00 96.06 111 ASP A C 1
ATOM 883 O O . ASP A 1 111 ? 3.783 -9.049 1.850 1.00 96.06 111 ASP A O 1
ATOM 887 N N . ALA A 1 112 ? 1.633 -8.438 1.916 1.00 94.62 112 ALA A N 1
ATOM 888 C CA . ALA A 1 112 ? 1.822 -7.270 1.058 1.00 94.62 112 ALA A CA 1
ATOM 889 C C . ALA A 1 112 ? 2.512 -6.128 1.818 1.00 94.62 112 ALA A C 1
ATOM 891 O O . ALA A 1 112 ? 3.318 -5.396 1.242 1.00 94.62 112 ALA A O 1
ATOM 892 N N . PHE A 1 113 ? 2.207 -5.993 3.109 1.00 97.06 113 PHE A N 1
ATOM 893 C CA . PHE A 1 113 ? 2.817 -5.010 3.990 1.00 97.06 113 PHE A CA 1
ATOM 894 C C . PHE A 1 113 ? 4.302 -5.304 4.236 1.00 97.06 113 PHE A C 1
ATOM 896 O O . PHE A 1 113 ? 5.135 -4.428 4.010 1.00 97.06 113 PHE A O 1
ATOM 903 N N . GLU A 1 114 ? 4.654 -6.529 4.625 1.00 97.25 114 GLU A N 1
ATOM 904 C CA . GLU A 1 114 ? 6.050 -6.907 4.877 1.00 97.25 114 GLU A CA 1
ATOM 905 C C . GLU A 1 114 ? 6.883 -6.834 3.593 1.00 97.25 114 GLU A C 1
ATOM 907 O O . GLU A 1 114 ? 7.960 -6.238 3.583 1.00 97.25 114 GLU A O 1
ATOM 912 N N . ARG A 1 115 ? 6.327 -7.269 2.454 1.00 96.62 115 ARG A N 1
ATOM 913 C CA . ARG A 1 115 ? 6.980 -7.096 1.147 1.00 96.62 115 ARG A CA 1
ATOM 914 C C . ARG A 1 115 ? 7.251 -5.629 0.812 1.00 96.62 115 ARG A C 1
ATOM 916 O O . ARG A 1 115 ? 8.270 -5.322 0.190 1.00 96.62 115 ARG A O 1
ATOM 923 N N . TYR A 1 116 ? 6.357 -4.715 1.193 1.00 95.94 116 TYR A N 1
ATOM 924 C CA . TYR A 1 116 ? 6.580 -3.278 1.026 1.00 95.94 116 TYR A CA 1
ATOM 925 C C . TYR A 1 116 ? 7.768 -2.793 1.873 1.00 95.94 116 TYR A C 1
ATOM 927 O O . TYR A 1 116 ? 8.649 -2.120 1.333 1.00 95.94 116 TYR A O 1
ATOM 935 N N . ILE A 1 117 ? 7.842 -3.180 3.152 1.00 96.81 117 ILE A N 1
ATOM 936 C CA . ILE A 1 117 ? 8.958 -2.828 4.047 1.00 96.81 117 ILE A CA 1
ATOM 937 C C . ILE A 1 117 ? 10.287 -3.373 3.507 1.00 96.81 117 ILE A C 1
ATOM 939 O O . ILE A 1 117 ? 11.251 -2.616 3.351 1.00 96.81 117 ILE A O 1
ATOM 943 N N . GLU A 1 118 ? 10.326 -4.655 3.141 1.00 96.50 118 GLU A N 1
ATOM 944 C CA . GLU A 1 118 ? 11.501 -5.309 2.555 1.00 96.50 118 GLU A CA 1
ATOM 945 C C . GLU A 1 118 ? 11.950 -4.620 1.263 1.00 96.50 118 GLU A C 1
ATOM 947 O O . GLU A 1 118 ? 13.133 -4.322 1.085 1.00 96.50 118 GLU A O 1
ATOM 952 N N . THR A 1 119 ? 11.004 -4.302 0.373 1.00 95.25 119 THR A N 1
ATOM 953 C CA . THR A 1 119 ? 11.292 -3.601 -0.885 1.00 95.25 119 THR A CA 1
ATOM 954 C C . THR A 1 119 ? 11.890 -2.224 -0.619 1.00 95.25 119 THR A C 1
ATOM 956 O O . THR A 1 119 ? 12.846 -1.833 -1.294 1.00 95.25 119 THR A O 1
ATOM 959 N N . CYS A 1 120 ? 11.364 -1.490 0.364 1.00 95.00 120 CYS A N 1
ATOM 960 C CA . CYS A 1 120 ? 11.886 -0.177 0.717 1.00 95.00 120 CYS A CA 1
ATOM 961 C C . CYS A 1 120 ? 13.314 -0.249 1.264 1.00 95.00 120 CYS A C 1
ATOM 963 O O . CYS A 1 120 ? 14.158 0.549 0.849 1.00 95.00 120 CYS A O 1
ATOM 965 N N . ARG A 1 121 ? 13.611 -1.232 2.123 1.00 92.62 121 ARG A N 1
ATOM 966 C CA . ARG A 1 121 ? 14.968 -1.473 2.637 1.00 92.62 121 ARG A CA 1
ATOM 967 C C . ARG A 1 121 ? 15.933 -1.868 1.521 1.00 92.62 121 ARG A C 1
ATOM 969 O O . ARG A 1 121 ? 16.976 -1.237 1.368 1.00 92.62 121 ARG A O 1
ATOM 976 N N . ALA A 1 122 ? 15.554 -2.828 0.678 1.00 93.56 122 ALA A N 1
ATOM 977 C CA . ALA A 1 122 ? 16.396 -3.304 -0.419 1.00 93.56 122 ALA A CA 1
ATOM 978 C C . ALA A 1 122 ? 16.714 -2.206 -1.448 1.00 93.56 122 ALA A C 1
ATOM 980 O O . ALA A 1 122 ? 17.829 -2.134 -1.963 1.00 93.56 122 ALA A O 1
ATOM 981 N N . ARG A 1 123 ? 15.746 -1.332 -1.749 1.00 94.88 123 ARG A N 1
ATOM 982 C CA . ARG A 1 123 ? 15.906 -0.242 -2.728 1.00 94.88 123 ARG A CA 1
ATOM 983 C C . ARG A 1 123 ? 16.440 1.058 -2.128 1.00 94.88 123 ARG A C 1
ATOM 985 O O . ARG A 1 123 ? 16.580 2.033 -2.862 1.00 94.88 123 ARG A O 1
ATOM 992 N N . ARG A 1 124 ? 16.705 1.091 -0.819 1.00 92.12 124 ARG A N 1
ATOM 993 C CA . ARG A 1 124 ? 17.032 2.308 -0.058 1.00 92.12 124 ARG A CA 1
ATOM 994 C C . ARG A 1 124 ? 16.044 3.460 -0.304 1.00 92.12 124 ARG A C 1
ATOM 996 O O . ARG A 1 124 ? 16.436 4.616 -0.437 1.00 92.12 124 ARG A O 1
ATOM 1003 N N . THR A 1 125 ? 14.754 3.142 -0.379 1.00 94.31 125 THR A N 1
ATOM 1004 C CA . THR A 1 125 ? 13.673 4.134 -0.504 1.00 94.31 125 THR A CA 1
ATOM 1005 C C . THR A 1 125 ? 12.983 4.346 0.839 1.00 94.31 125 THR A C 1
ATOM 1007 O O . THR A 1 125 ? 12.851 3.401 1.618 1.00 94.31 125 THR A O 1
ATOM 1010 N N . GLU A 1 126 ? 12.492 5.559 1.083 1.00 92.25 126 GLU A N 1
ATOM 1011 C CA . GLU A 1 126 ? 11.875 5.914 2.363 1.00 92.25 126 GLU A CA 1
ATOM 1012 C C . GLU A 1 126 ? 10.560 5.161 2.626 1.00 92.25 126 GLU A C 1
ATOM 1014 O O . GLU A 1 126 ? 9.678 5.060 1.762 1.00 92.25 126 GLU A O 1
ATOM 1019 N N . ILE A 1 127 ? 10.423 4.657 3.854 1.00 95.88 127 ILE A N 1
ATOM 1020 C CA . ILE A 1 127 ? 9.168 4.101 4.366 1.00 95.88 127 ILE A CA 1
ATOM 1021 C C . ILE A 1 127 ? 8.270 5.269 4.781 1.00 95.88 127 ILE A C 1
ATOM 1023 O O . ILE A 1 127 ? 8.630 6.057 5.650 1.00 95.88 127 ILE A O 1
ATOM 1027 N N . ILE A 1 128 ? 7.087 5.393 4.174 1.00 95.25 128 ILE A N 1
ATOM 1028 C CA . ILE A 1 128 ? 6.142 6.470 4.499 1.00 95.25 128 ILE A CA 1
ATOM 1029 C C . ILE A 1 128 ? 4.698 5.972 4.501 1.00 95.25 128 ILE A C 1
ATOM 1031 O O . ILE A 1 128 ? 4.268 5.217 3.627 1.00 95.25 128 ILE A O 1
ATOM 1035 N N . THR A 1 129 ? 3.904 6.488 5.439 1.00 94.94 129 THR A N 1
ATOM 1036 C CA . THR A 1 129 ? 2.470 6.188 5.580 1.00 94.94 129 THR A CA 1
ATOM 1037 C C . THR A 1 129 ? 1.688 6.393 4.277 1.00 94.94 129 THR A C 1
ATOM 1039 O O . THR A 1 129 ? 0.779 5.626 3.960 1.00 94.94 129 THR A O 1
ATOM 1042 N N . ALA A 1 130 ? 2.043 7.415 3.492 1.00 94.81 130 ALA A N 1
ATOM 1043 C CA . ALA A 1 130 ? 1.374 7.727 2.230 1.00 94.81 130 ALA A CA 1
ATOM 1044 C C . ALA A 1 130 ? 1.490 6.596 1.192 1.00 94.81 130 ALA A C 1
ATOM 1046 O O . ALA A 1 130 ? 0.523 6.338 0.473 1.00 94.81 130 ALA A O 1
ATOM 1047 N N . ASN A 1 131 ? 2.628 5.897 1.152 1.00 95.50 131 ASN A N 1
ATOM 1048 C CA . ASN A 1 131 ? 2.855 4.786 0.228 1.00 95.50 131 ASN A CA 1
ATOM 1049 C C . ASN A 1 131 ? 2.046 3.556 0.640 1.00 95.50 131 ASN A C 1
ATOM 1051 O O . ASN A 1 131 ? 1.430 2.920 -0.211 1.00 95.50 131 ASN A O 1
ATOM 1055 N N . VAL A 1 132 ? 1.941 3.278 1.941 1.00 96.44 132 VAL A N 1
ATOM 1056 C CA . VAL A 1 132 ? 1.092 2.184 2.438 1.00 96.44 132 VAL A CA 1
ATOM 1057 C C . VAL A 1 132 ? -0.389 2.465 2.186 1.00 96.44 132 VAL A C 1
ATOM 1059 O O . VAL A 1 132 ? -1.133 1.580 1.775 1.00 96.44 132 VAL A O 1
ATOM 1062 N N . LEU A 1 133 ? -0.827 3.717 2.338 1.00 96.12 133 LEU A N 1
ATOM 1063 C CA . LEU A 1 133 ? -2.185 4.121 1.965 1.00 96.12 133 LEU A CA 1
ATOM 1064 C C . LEU A 1 133 ? -2.446 4.001 0.457 1.00 96.12 133 LEU A C 1
ATOM 1066 O O . LEU A 1 133 ? -3.580 3.735 0.056 1.00 96.12 133 LEU A O 1
ATOM 1070 N N . ALA A 1 134 ? -1.433 4.232 -0.382 1.00 94.25 134 ALA A N 1
ATOM 1071 C CA . ALA A 1 134 ? -1.536 4.011 -1.820 1.00 94.25 134 ALA A CA 1
ATOM 1072 C C . ALA A 1 134 ? -1.654 2.516 -2.143 1.00 94.25 134 ALA A C 1
ATOM 1074 O O . ALA A 1 134 ? -2.552 2.147 -2.894 1.00 94.25 134 ALA A O 1
ATOM 1075 N N . LEU A 1 135 ? -0.843 1.672 -1.500 1.00 94.19 135 LEU A N 1
ATOM 1076 C CA . LEU A 1 135 ? -0.933 0.215 -1.599 1.00 94.19 135 LEU A CA 1
ATOM 1077 C C . LEU A 1 135 ? -2.324 -0.294 -1.187 1.00 94.19 135 LEU A C 1
ATOM 1079 O O . LEU A 1 135 ? -2.933 -1.075 -1.909 1.00 94.19 135 LEU A O 1
ATOM 1083 N N . ALA A 1 136 ? -2.880 0.221 -0.086 1.00 94.69 136 ALA A N 1
ATOM 1084 C CA . ALA A 1 136 ? -4.237 -0.110 0.348 1.00 94.69 136 ALA A CA 1
ATOM 1085 C C . ALA A 1 136 ? -5.304 0.246 -0.702 1.00 94.69 136 ALA A C 1
ATOM 1087 O O . ALA A 1 136 ? -6.264 -0.496 -0.881 1.00 94.69 136 ALA A O 1
ATOM 1088 N N . ARG A 1 137 ? -5.154 1.385 -1.400 1.00 93.88 137 ARG A N 1
ATOM 1089 C CA . ARG A 1 137 ? -6.068 1.763 -2.494 1.00 93.88 137 ARG A CA 1
ATOM 1090 C C . ARG A 1 137 ? -5.966 0.811 -3.671 1.00 93.88 137 ARG A C 1
ATOM 1092 O O . ARG A 1 137 ? -7.002 0.433 -4.196 1.00 93.88 137 ARG A O 1
ATOM 1099 N N . GLN A 1 138 ? -4.747 0.468 -4.071 1.00 93.00 138 GLN A N 1
ATOM 1100 C CA . GLN A 1 138 ? -4.512 -0.411 -5.208 1.00 93.00 138 GLN A CA 1
ATOM 1101 C C . GLN A 1 138 ? -5.141 -1.787 -4.967 1.00 93.00 138 GLN A C 1
ATOM 1103 O O . GLN A 1 138 ? -5.926 -2.243 -5.785 1.00 93.00 138 GLN A O 1
ATOM 1108 N N . LEU A 1 139 ? -4.895 -2.386 -3.801 1.00 91.69 139 LEU A N 1
ATOM 1109 C CA . LEU A 1 139 ? -5.473 -3.685 -3.449 1.00 91.69 139 LEU A CA 1
ATOM 1110 C C . LEU A 1 139 ? -7.004 -3.650 -3.374 1.00 91.69 139 LEU A C 1
ATOM 1112 O O . LEU A 1 139 ? -7.658 -4.630 -3.706 1.00 91.69 139 LEU A O 1
ATOM 1116 N N . GLN A 1 140 ? -7.592 -2.531 -2.939 1.00 89.31 140 GLN A N 1
ATOM 1117 C CA . GLN A 1 140 ? -9.046 -2.381 -2.964 1.00 89.31 140 GLN A CA 1
ATOM 1118 C C . GLN A 1 140 ? -9.575 -2.316 -4.399 1.00 89.31 140 GLN A C 1
ATOM 1120 O O . GLN A 1 140 ? -10.577 -2.950 -4.691 1.00 89.31 140 GLN A O 1
ATOM 1125 N N . GLN A 1 141 ? -8.902 -1.581 -5.287 1.00 87.12 141 GLN A N 1
ATOM 1126 C CA . GLN A 1 141 ? -9.290 -1.494 -6.696 1.00 87.12 141 GLN A CA 1
ATOM 1127 C C . GLN A 1 141 ? -9.195 -2.851 -7.389 1.00 87.12 141 GLN A C 1
ATOM 1129 O O . GLN A 1 141 ? -10.144 -3.237 -8.053 1.00 87.12 141 GLN A O 1
ATOM 1134 N N . GLU A 1 142 ? -8.103 -3.589 -7.179 1.00 84.88 142 GLU A N 1
ATOM 113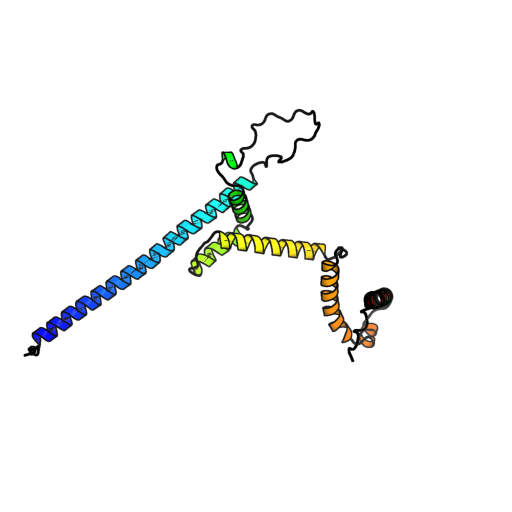5 C CA . GLU A 1 142 ? -7.925 -4.941 -7.722 1.00 84.88 142 GLU A CA 1
ATOM 1136 C C . GLU A 1 142 ? -9.047 -5.874 -7.246 1.00 84.88 142 GLU A C 1
ATOM 1138 O O . GLU A 1 142 ? -9.655 -6.565 -8.054 1.00 84.88 142 GLU A O 1
ATOM 1143 N N . ARG A 1 143 ? -9.413 -5.817 -5.959 1.00 83.25 143 ARG A N 1
ATOM 1144 C CA . ARG A 1 143 ? -10.552 -6.577 -5.423 1.00 83.25 143 ARG A CA 1
ATOM 1145 C C . ARG A 1 143 ? -11.888 -6.148 -6.020 1.00 83.25 143 ARG A C 1
ATOM 1147 O O . ARG A 1 143 ? -12.692 -7.003 -6.366 1.00 83.25 143 ARG A O 1
ATOM 1154 N N . ASP A 1 144 ? -12.134 -4.846 -6.142 1.00 80.88 144 ASP A N 1
ATOM 1155 C CA . ASP A 1 144 ? -13.371 -4.319 -6.723 1.00 80.88 144 ASP A CA 1
ATOM 1156 C C . ASP A 1 144 ? -13.483 -4.695 -8.215 1.00 80.88 144 ASP A C 1
ATOM 1158 O O . ASP A 1 144 ? -14.585 -4.926 -8.714 1.00 80.88 144 ASP A O 1
ATOM 1162 N N . GLU A 1 145 ? -12.357 -4.742 -8.933 1.00 75.69 145 GLU A N 1
ATOM 1163 C CA . GLU A 1 145 ? -12.253 -5.184 -10.327 1.00 75.69 145 GLU A CA 1
ATOM 1164 C C . GLU A 1 145 ? -12.481 -6.694 -10.446 1.00 75.69 145 GLU A C 1
ATOM 1166 O O . GLU A 1 145 ? -13.300 -7.109 -11.262 1.00 75.69 145 GLU A O 1
ATOM 1171 N N . GLU A 1 146 ? -11.850 -7.507 -9.596 1.00 71.62 146 GLU A N 1
ATOM 1172 C CA . GLU A 1 146 ? -12.070 -8.956 -9.517 1.00 71.62 146 GLU A CA 1
ATOM 1173 C C . GLU A 1 146 ? -13.529 -9.287 -9.172 1.00 71.62 146 GLU A C 1
ATOM 1175 O O . GLU A 1 146 ? -14.146 -10.123 -9.830 1.00 71.62 146 GLU A O 1
ATOM 1180 N N . GLU A 1 147 ? -14.127 -8.596 -8.198 1.00 71.56 147 GLU A N 1
ATOM 1181 C CA . GLU A 1 147 ? -15.540 -8.747 -7.834 1.00 71.56 147 GLU A CA 1
ATOM 1182 C C . GLU A 1 147 ? -16.468 -8.333 -8.987 1.00 71.56 147 GLU A C 1
ATOM 1184 O O . GLU A 1 147 ? -17.460 -9.015 -9.262 1.00 71.56 147 GLU A O 1
ATOM 1189 N N . GLN A 1 148 ? -16.145 -7.256 -9.713 1.00 64.44 148 GLN A N 1
ATOM 1190 C CA . GLN A 1 148 ? -16.881 -6.849 -10.915 1.00 64.44 148 GLN A CA 1
ATOM 1191 C C . GLN A 1 148 ? -16.733 -7.859 -12.052 1.00 64.44 148 GLN A C 1
ATOM 1193 O O . GLN A 1 148 ? -17.701 -8.112 -12.763 1.00 64.44 148 GLN A O 1
ATOM 1198 N N . GLN A 1 149 ? -15.559 -8.460 -12.215 1.00 59.00 149 GLN A N 1
ATOM 1199 C CA . GLN A 1 149 ? -15.285 -9.440 -13.259 1.00 59.00 149 GLN A CA 1
ATOM 1200 C C . GLN A 1 149 ? -15.939 -10.793 -12.948 1.00 59.00 149 GLN A C 1
ATOM 1202 O O . GLN A 1 149 ? -16.448 -11.453 -13.851 1.00 59.00 149 GLN A O 1
ATOM 1207 N N . GLN A 1 150 ? -16.024 -11.156 -11.665 1.00 58.78 150 GLN A N 1
ATOM 1208 C CA . GLN A 1 150 ? -16.715 -12.351 -11.182 1.00 58.78 150 GLN A CA 1
ATOM 1209 C C . GLN A 1 150 ? -18.249 -12.192 -11.195 1.00 58.78 150 GLN A C 1
ATOM 1211 O O . GLN A 1 150 ? -18.967 -13.160 -11.432 1.00 58.78 150 GLN A O 1
ATOM 1216 N N . SER A 1 151 ? -18.759 -10.976 -10.965 1.00 56.31 151 SER A N 1
ATOM 1217 C CA . SER A 1 151 ? -20.192 -10.631 -11.021 1.00 56.31 151 SER A CA 1
ATOM 1218 C C . SER A 1 151 ? -20.683 -10.330 -12.451 1.00 56.31 151 SER A C 1
ATOM 1220 O O . SER A 1 151 ? -21.853 -10.527 -12.783 1.00 56.31 151 SER A O 1
ATOM 1222 N N . GLY A 1 152 ? -19.777 -9.895 -13.331 1.00 50.41 152 GLY A N 1
ATOM 1223 C CA . GLY A 1 152 ? -20.043 -9.491 -14.715 1.00 50.41 152 GLY A CA 1
ATOM 1224 C C . GLY A 1 152 ? -20.348 -10.628 -15.690 1.00 50.41 152 GLY A C 1
ATOM 1225 O O . GLY A 1 152 ? -20.606 -10.356 -16.858 1.00 50.41 152 GLY A O 1
ATOM 1226 N N . ILE A 1 153 ? -20.358 -11.885 -15.236 1.00 53.34 153 ILE A N 1
ATOM 1227 C CA . ILE A 1 153 ? -20.770 -13.016 -16.078 1.00 53.34 153 ILE A CA 1
ATOM 1228 C C . ILE A 1 153 ? -22.303 -13.017 -16.291 1.00 53.34 153 ILE A C 1
ATOM 1230 O O . ILE A 1 153 ? -22.744 -13.476 -17.338 1.00 53.34 153 ILE A O 1
ATOM 1234 N N . ASP A 1 154 ? -23.103 -12.402 -15.397 1.00 52.00 154 ASP A N 1
ATOM 1235 C CA . ASP A 1 154 ? -24.584 -12.428 -15.473 1.00 52.00 154 ASP A CA 1
ATOM 1236 C C . ASP A 1 154 ? -25.310 -11.076 -15.233 1.00 52.00 154 ASP A C 1
ATOM 1238 O O . ASP A 1 154 ? -26.544 -11.004 -15.279 1.00 52.00 154 ASP A O 1
ATOM 1242 N N . ALA A 1 155 ? -24.602 -9.969 -14.976 1.00 57.53 155 ALA A N 1
ATOM 1243 C CA . ALA A 1 155 ? -25.239 -8.691 -14.637 1.00 57.53 155 ALA A CA 1
ATOM 1244 C C . ALA A 1 155 ? -25.517 -7.814 -15.874 1.00 57.53 155 ALA A C 1
ATOM 1246 O O . ALA A 1 155 ? -24.604 -7.285 -16.498 1.00 57.53 155 ALA A O 1
ATOM 1247 N N . ARG A 1 156 ? -26.799 -7.580 -16.198 1.00 63.69 156 ARG A N 1
ATOM 1248 C CA . ARG A 1 156 ? -27.194 -6.650 -17.273 1.00 63.69 156 ARG A CA 1
ATOM 1249 C C . ARG A 1 156 ? -26.697 -5.221 -16.965 1.00 63.69 156 ARG A C 1
ATOM 1251 O O . ARG A 1 156 ? -27.020 -4.705 -15.889 1.00 63.69 156 ARG A O 1
ATOM 1258 N N . PRO A 1 157 ? -26.029 -4.525 -17.902 1.00 74.38 157 PRO A N 1
ATOM 1259 C CA . PRO A 1 157 ? -25.590 -3.144 -17.709 1.00 74.38 157 PRO A CA 1
ATOM 1260 C C . PRO A 1 157 ? -26.776 -2.222 -17.413 1.00 74.38 157 PRO A C 1
ATOM 1262 O O . PRO A 1 157 ? -27.723 -2.119 -18.195 1.00 74.38 157 PRO A O 1
ATOM 1265 N N . SER A 1 158 ? -26.721 -1.523 -16.278 1.00 71.31 158 SER A N 1
ATOM 1266 C CA . SER A 1 158 ? -27.827 -0.691 -15.775 1.00 71.31 158 SER A CA 1
ATOM 1267 C C . SER A 1 158 ? -27.613 0.818 -15.941 1.00 71.31 158 SER A C 1
ATOM 1269 O O . SER A 1 158 ? -28.568 1.587 -15.847 1.00 71.31 158 SER A O 1
ATOM 1271 N N . SER A 1 159 ? -26.383 1.266 -16.219 1.00 77.06 159 SER A N 1
ATOM 1272 C CA . SER A 1 159 ? -26.047 2.683 -16.424 1.00 77.06 159 SER A CA 1
ATOM 1273 C C . SER A 1 159 ? -25.538 2.955 -17.840 1.00 77.06 159 SER A C 1
ATOM 1275 O O . SER A 1 159 ? -24.917 2.093 -18.460 1.00 77.06 159 SER A O 1
ATOM 1277 N N . SER A 1 160 ? -25.723 4.181 -18.342 1.00 74.81 160 SER A N 1
ATOM 1278 C CA . SER A 1 160 ? -25.233 4.583 -19.673 1.00 74.81 160 SER A CA 1
ATOM 1279 C C . SER A 1 160 ? -23.716 4.427 -19.831 1.00 74.81 160 SER A C 1
ATOM 1281 O O . SER A 1 160 ? -23.242 4.088 -20.911 1.00 74.81 160 SER A O 1
ATOM 1283 N N . ALA A 1 161 ? -22.948 4.649 -18.759 1.00 73.75 161 ALA A N 1
ATOM 1284 C CA . ALA A 1 161 ? -21.499 4.458 -18.768 1.00 73.75 161 ALA A CA 1
ATOM 1285 C C . ALA A 1 161 ? -21.112 2.969 -18.821 1.00 73.75 161 ALA A C 1
ATOM 1287 O O . ALA A 1 161 ? -20.171 2.615 -19.527 1.00 73.75 161 ALA A O 1
ATOM 1288 N N . ALA A 1 162 ? -21.844 2.095 -18.119 1.00 74.75 162 ALA A N 1
ATOM 1289 C CA . ALA A 1 162 ? -21.651 0.646 -18.207 1.00 74.75 162 ALA A CA 1
ATOM 1290 C C . ALA A 1 162 ? -21.998 0.119 -19.608 1.00 74.75 162 ALA A C 1
ATOM 1292 O O . ALA A 1 162 ? -21.169 -0.546 -20.217 1.00 74.75 162 ALA A O 1
ATOM 1293 N N . LEU A 1 163 ? -23.145 0.536 -20.162 1.00 82.00 163 LEU A N 1
ATOM 1294 C CA . LEU A 1 163 ? -23.567 0.198 -21.528 1.00 82.00 163 LEU A CA 1
ATOM 1295 C C . LEU A 1 163 ? -22.505 0.570 -22.573 1.00 82.00 163 LEU A C 1
ATOM 1297 O O . LEU A 1 163 ? -22.232 -0.202 -23.489 1.00 82.00 163 LEU A O 1
ATOM 1301 N N . LEU A 1 164 ? -21.892 1.752 -22.446 1.00 83.50 164 LEU A N 1
ATOM 1302 C CA . LEU A 1 164 ? -20.865 2.199 -23.384 1.00 83.50 164 LEU A CA 1
ATOM 1303 C C . LEU A 1 164 ? -19.561 1.401 -23.254 1.00 83.50 164 LEU A C 1
ATOM 1305 O O . LEU A 1 164 ? -18.954 1.092 -24.278 1.00 83.50 164 LEU A O 1
ATOM 1309 N N . ARG A 1 165 ? -19.132 1.076 -22.026 1.00 81.38 165 ARG A N 1
ATOM 1310 C CA . ARG A 1 165 ? -17.937 0.249 -21.789 1.00 81.38 165 ARG A CA 1
ATOM 1311 C C . ARG A 1 165 ? -18.112 -1.145 -22.383 1.00 81.38 165 ARG A C 1
ATOM 1313 O O . ARG A 1 165 ? -17.296 -1.547 -23.205 1.00 81.38 165 ARG A O 1
ATOM 1320 N N . GLU A 1 166 ? -19.218 -1.816 -22.071 1.00 83.38 166 GLU A N 1
ATOM 1321 C CA . GLU A 1 166 ? -19.514 -3.143 -22.623 1.00 83.38 166 GLU A CA 1
ATOM 1322 C C . GLU A 1 166 ? -19.613 -3.120 -24.154 1.00 83.38 166 GLU A C 1
ATOM 1324 O O . GLU A 1 166 ? -19.024 -3.963 -24.830 1.00 83.38 166 GLU A O 1
ATOM 1329 N N . TYR A 1 167 ? -20.269 -2.109 -24.741 1.00 86.62 167 TYR A N 1
ATOM 1330 C CA . TYR A 1 167 ? -20.298 -1.952 -26.200 1.00 86.62 167 TYR A CA 1
ATOM 1331 C C . TYR A 1 167 ? -18.889 -1.825 -26.803 1.00 86.62 167 TYR A C 1
ATOM 1333 O O . TYR A 1 167 ? -18.613 -2.395 -27.860 1.00 86.62 167 TYR A O 1
ATOM 1341 N N . GLN A 1 168 ? -17.987 -1.080 -26.158 1.00 86.81 168 GLN A N 1
ATOM 1342 C CA . GLN A 1 168 ? -16.608 -0.925 -26.629 1.00 86.81 168 GLN A CA 1
ATOM 1343 C C . GLN A 1 168 ? -15.823 -2.239 -26.561 1.00 86.81 168 GLN A C 1
ATOM 1345 O O . GLN A 1 168 ? -15.067 -2.537 -27.490 1.00 86.81 168 GLN A O 1
ATOM 1350 N N . GLU A 1 169 ? -16.026 -3.035 -25.514 1.00 83.88 169 GLU A N 1
ATOM 1351 C CA . GLU A 1 169 ? -15.408 -4.355 -25.374 1.00 83.88 169 GLU A CA 1
ATOM 1352 C C . GLU A 1 169 ? -15.914 -5.331 -26.436 1.00 83.88 169 GLU A C 1
ATOM 1354 O O . GLU A 1 169 ? -15.114 -5.900 -27.183 1.00 83.88 169 GLU A O 1
ATOM 1359 N N . VAL A 1 170 ? -17.234 -5.456 -26.595 1.00 85.38 170 VAL A N 1
ATOM 1360 C CA . VAL A 1 170 ? -17.835 -6.317 -27.624 1.00 85.38 170 VAL A CA 1
ATOM 1361 C C . VAL A 1 170 ? -17.391 -5.885 -29.022 1.00 85.38 170 VAL A C 1
ATOM 1363 O O . VAL A 1 170 ? -17.016 -6.727 -29.837 1.00 85.38 170 VAL A O 1
ATOM 1366 N N . ARG A 1 171 ? -17.343 -4.576 -29.306 1.00 85.56 171 ARG A N 1
ATOM 1367 C CA . ARG A 1 171 ? -16.862 -4.045 -30.592 1.00 85.56 171 ARG A CA 1
ATOM 1368 C C . ARG A 1 171 ? -15.431 -4.489 -30.908 1.00 85.56 171 ARG A C 1
ATOM 1370 O O . ARG A 1 171 ? -15.120 -4.726 -32.076 1.00 85.56 171 ARG A O 1
ATOM 1377 N N . ARG A 1 172 ? -14.563 -4.602 -29.899 1.00 81.56 172 ARG A N 1
ATOM 1378 C CA . ARG A 1 172 ? -13.185 -5.079 -30.080 1.00 81.56 172 ARG A CA 1
ATOM 1379 C C . ARG A 1 172 ? -13.160 -6.532 -30.555 1.00 81.56 172 ARG A C 1
ATOM 1381 O O . ARG A 1 172 ? -12.429 -6.837 -31.492 1.00 81.56 172 ARG A O 1
ATOM 1388 N N . TYR A 1 173 ? -13.974 -7.400 -29.957 1.00 81.44 173 TYR A N 1
ATOM 1389 C CA . TYR A 1 173 ? -14.071 -8.809 -30.353 1.00 81.44 173 TYR A CA 1
ATOM 1390 C C . TYR A 1 173 ? -14.803 -9.006 -31.683 1.00 81.44 173 TYR A C 1
ATOM 1392 O O . TYR A 1 173 ? -14.373 -9.820 -32.497 1.00 81.44 173 TYR A O 1
ATOM 1400 N N . ALA A 1 174 ? -15.847 -8.219 -31.957 1.00 80.31 174 ALA A N 1
ATOM 1401 C CA . ALA A 1 174 ? -16.560 -8.245 -33.234 1.00 80.31 174 ALA A CA 1
ATOM 1402 C C . ALA A 1 174 ? -15.620 -7.975 -34.421 1.00 80.31 174 ALA A C 1
ATOM 1404 O O . ALA A 1 174 ? -15.761 -8.586 -35.478 1.00 80.31 174 ALA A O 1
ATOM 1405 N N . GLY A 1 175 ? -14.604 -7.125 -34.224 1.00 75.56 175 GLY A N 1
ATOM 1406 C CA . GLY A 1 175 ? -13.547 -6.892 -35.207 1.00 75.56 175 GLY A CA 1
ATOM 1407 C C . GLY A 1 175 ? -12.766 -8.149 -35.603 1.00 75.56 175 GLY A C 1
ATOM 1408 O O . GLY A 1 175 ? -12.298 -8.220 -36.733 1.00 75.56 175 GLY A O 1
ATOM 1409 N N . ASN A 1 176 ? -12.663 -9.147 -34.720 1.00 78.69 176 ASN A N 1
ATOM 1410 C CA . ASN A 1 176 ? -11.996 -10.420 -35.004 1.00 78.69 176 ASN A CA 1
ATOM 1411 C C . ASN A 1 176 ? -12.918 -11.400 -35.742 1.00 78.69 176 ASN A C 1
ATOM 1413 O O . ASN A 1 176 ? -12.459 -12.124 -36.620 1.00 78.69 176 ASN A O 1
ATOM 1417 N N . VAL A 1 177 ? -14.217 -11.396 -35.421 1.00 80.56 177 VAL A N 1
ATOM 1418 C CA . VAL A 1 177 ? -15.217 -12.291 -36.034 1.00 80.56 177 VAL A CA 1
ATOM 1419 C C . VAL A 1 177 ? -15.390 -12.009 -37.529 1.00 80.56 177 VAL A C 1
ATOM 1421 O O . VAL A 1 177 ? -15.583 -12.937 -38.305 1.00 80.56 177 VAL A O 1
ATOM 1424 N N . ILE A 1 178 ? -15.246 -10.747 -37.951 1.00 79.00 178 ILE A N 1
ATOM 1425 C CA . ILE A 1 178 ? -15.346 -10.326 -39.363 1.00 79.00 178 ILE A CA 1
ATOM 1426 C C . ILE A 1 178 ? -14.333 -11.049 -40.273 1.00 79.00 178 ILE A C 1
ATOM 1428 O O . ILE A 1 178 ? -14.563 -11.153 -41.475 1.00 79.00 178 ILE A O 1
ATOM 1432 N N . TRP A 1 179 ? -13.230 -11.557 -39.720 1.00 82.31 179 TRP A N 1
ATOM 1433 C CA . TRP A 1 179 ? -12.183 -12.241 -40.485 1.00 82.31 179 TRP A CA 1
ATOM 1434 C C . TRP A 1 179 ? -12.370 -13.758 -40.591 1.00 82.31 179 TRP A C 1
ATOM 1436 O O . TRP A 1 179 ? -11.576 -14.411 -41.267 1.00 82.31 179 TRP A O 1
ATOM 1446 N N . LEU A 1 180 ? -13.374 -14.334 -39.925 1.00 86.81 180 LEU A N 1
ATOM 1447 C CA . LEU A 1 180 ? -13.661 -15.765 -40.016 1.00 86.81 180 LEU A CA 1
ATOM 1448 C C . LEU A 1 180 ? -14.388 -16.085 -41.327 1.00 86.81 180 LEU A C 1
ATOM 1450 O O . LEU A 1 180 ? -15.286 -15.349 -41.732 1.00 86.81 180 LEU A O 1
ATOM 1454 N N . ASP A 1 181 ? -14.029 -17.203 -41.968 1.00 89.94 181 ASP A N 1
ATOM 1455 C CA . ASP A 1 181 ? -14.780 -17.727 -43.112 1.00 89.94 181 ASP A CA 1
ATOM 1456 C C . ASP A 1 181 ? -16.097 -18.361 -42.627 1.00 89.94 181 ASP A C 1
ATOM 1458 O O . ASP A 1 181 ? -16.060 -19.383 -41.932 1.00 89.94 181 ASP A O 1
ATOM 1462 N N . PRO A 1 182 ? -17.266 -17.792 -42.972 1.00 89.31 182 PRO A N 1
ATOM 1463 C CA . PRO A 1 182 ? -18.546 -18.295 -42.492 1.00 89.31 182 PRO A CA 1
ATOM 1464 C C . PRO A 1 182 ? -18.894 -19.679 -43.052 1.00 89.31 182 PRO A C 1
ATOM 1466 O O . PRO A 1 182 ? -19.597 -20.432 -42.378 1.00 89.31 182 PRO A O 1
ATOM 1469 N N . ILE A 1 183 ? -18.412 -20.031 -44.253 1.00 90.88 183 ILE A N 1
ATOM 1470 C CA . ILE A 1 183 ? -18.687 -21.343 -44.856 1.00 90.88 183 ILE A CA 1
ATOM 1471 C C . ILE A 1 183 ? -17.884 -22.410 -44.115 1.00 90.88 183 ILE A C 1
ATOM 1473 O O . ILE A 1 183 ? -18.479 -23.330 -43.553 1.00 90.88 183 ILE A O 1
ATOM 1477 N N . GLY A 1 184 ? -16.562 -22.240 -44.018 1.00 92.12 184 GLY A N 1
ATOM 1478 C CA . GLY A 1 184 ? -15.699 -23.165 -43.285 1.00 92.12 184 GLY A CA 1
ATOM 1479 C C . GLY A 1 184 ? -16.086 -23.309 -41.811 1.00 92.12 184 GLY A C 1
ATOM 1480 O O . GLY A 1 184 ? -16.045 -24.412 -41.263 1.00 92.12 184 GLY A O 1
ATOM 1481 N N . LEU A 1 185 ? -16.538 -22.227 -41.167 1.00 91.38 185 LEU A N 1
ATOM 1482 C CA . LEU A 1 185 ? -17.034 -22.290 -39.793 1.00 91.38 185 LEU A CA 1
ATOM 1483 C C . LEU A 1 185 ? -18.304 -23.149 -39.690 1.00 91.38 185 LEU A C 1
ATOM 1485 O O . LEU A 1 185 ? -18.360 -24.040 -38.844 1.00 91.38 185 LEU A O 1
ATOM 1489 N N . ALA A 1 186 ? -19.294 -22.939 -40.564 1.00 92.50 186 ALA A N 1
ATOM 1490 C CA . ALA A 1 186 ? -20.545 -23.702 -40.554 1.00 92.50 186 ALA A CA 1
ATOM 1491 C C . ALA A 1 186 ? -20.344 -25.190 -40.899 1.00 92.50 186 ALA A C 1
ATOM 1493 O O . ALA A 1 186 ? -21.046 -26.056 -40.364 1.00 92.50 186 ALA A O 1
ATOM 1494 N N . GLU A 1 187 ? -19.382 -25.490 -41.774 1.00 94.56 187 GLU A N 1
ATOM 1495 C CA . GLU A 1 187 ? -18.977 -26.858 -42.111 1.00 94.56 187 GLU A CA 1
ATOM 1496 C C . GLU A 1 187 ? -18.292 -27.566 -40.937 1.00 94.56 187 GLU A C 1
ATOM 1498 O O . GLU A 1 187 ? -18.490 -28.766 -40.751 1.00 94.56 187 GLU A O 1
ATOM 1503 N N . SER A 1 188 ? -17.534 -26.833 -40.115 1.00 95.44 188 SER A N 1
ATOM 1504 C CA . SER A 1 188 ? -16.864 -27.388 -38.931 1.00 95.44 188 SER A CA 1
ATOM 1505 C C . SER A 1 188 ? -17.808 -27.714 -37.765 1.00 95.44 188 SER A C 1
ATOM 1507 O O . SER A 1 188 ? -17.422 -28.438 -36.848 1.00 95.44 188 SER A O 1
ATOM 1509 N N . MET A 1 189 ? -19.037 -27.191 -37.791 1.00 95.06 189 MET A N 1
ATOM 1510 C CA . MET A 1 189 ? -20.034 -27.371 -36.735 1.00 95.06 189 MET A CA 1
ATOM 1511 C C . MET A 1 189 ? -20.816 -28.682 -36.887 1.00 95.06 189 MET A C 1
ATOM 1513 O O . MET A 1 189 ? -21.064 -29.169 -37.993 1.00 95.06 189 MET A O 1
ATOM 1517 N N . ASP A 1 190 ? -21.294 -29.236 -35.777 1.00 96.25 190 ASP A N 1
ATOM 1518 C CA . ASP A 1 190 ? -22.293 -30.303 -35.793 1.00 96.25 190 ASP A CA 1
ATOM 1519 C C . ASP A 1 190 ? -23.725 -29.762 -36.007 1.00 96.25 190 ASP A C 1
ATOM 1521 O O . ASP A 1 190 ? -23.968 -28.560 -36.143 1.00 96.25 190 ASP A O 1
ATOM 1525 N N . ALA A 1 191 ? -24.704 -30.666 -36.113 1.00 90.12 191 ALA A N 1
ATOM 1526 C CA . ALA A 1 191 ? -26.089 -30.284 -36.386 1.00 90.12 191 ALA A CA 1
ATOM 1527 C C . ALA A 1 191 ? -26.742 -29.488 -35.244 1.00 90.12 191 ALA A C 1
ATOM 1529 O O . ALA A 1 191 ? -27.550 -28.609 -35.534 1.00 90.12 191 ALA A O 1
ATOM 1530 N N . SER A 1 192 ? -26.392 -29.766 -33.985 1.00 92.50 192 SER A N 1
ATOM 1531 C CA . SER A 1 192 ? -26.910 -29.024 -32.830 1.00 92.50 192 SER A CA 1
ATOM 1532 C C . SER A 1 192 ? -26.305 -27.626 -32.800 1.00 92.50 192 SER A C 1
ATOM 1534 O O . SER A 1 192 ? -27.032 -26.639 -32.777 1.00 92.50 192 SER A O 1
ATOM 1536 N N . GLN A 1 193 ? -24.979 -27.547 -32.936 1.00 93.25 193 GLN A N 1
ATOM 1537 C CA . GLN A 1 193 ? -24.226 -26.297 -32.966 1.00 93.25 193 GLN A CA 1
ATOM 1538 C C . GLN A 1 193 ? -24.724 -25.354 -34.064 1.00 93.25 193 GLN A C 1
ATOM 1540 O O . GLN A 1 193 ? -24.851 -24.156 -33.828 1.00 93.25 193 GLN A O 1
ATOM 1545 N N . ARG A 1 194 ? -25.063 -25.877 -35.252 1.00 91.88 194 ARG A N 1
ATOM 1546 C CA . ARG A 1 194 ? -25.650 -25.064 -36.329 1.00 91.88 194 ARG A CA 1
ATOM 1547 C C . ARG A 1 194 ? -27.014 -24.484 -35.962 1.00 91.88 194 ARG A C 1
ATOM 1549 O O . ARG A 1 194 ? -27.273 -23.329 -36.282 1.00 91.88 194 ARG A O 1
ATOM 1556 N N . VAL A 1 195 ? -27.892 -25.267 -35.335 1.00 90.94 195 VAL A N 1
ATOM 1557 C CA . VAL A 1 195 ? -29.239 -24.809 -34.944 1.00 90.94 195 VAL A CA 1
ATOM 1558 C C . VAL A 1 195 ? -29.157 -23.739 -33.855 1.00 90.94 195 VAL A C 1
ATOM 1560 O O . VAL A 1 195 ? -29.850 -22.720 -33.939 1.00 90.94 195 VAL A O 1
ATOM 1563 N N . ASP A 1 196 ? -28.275 -23.938 -32.879 1.00 89.94 196 ASP A N 1
ATOM 1564 C CA . ASP A 1 196 ? -28.046 -22.979 -31.800 1.00 89.94 196 ASP A CA 1
ATOM 1565 C C . ASP A 1 196 ? -27.442 -21.680 -32.351 1.00 89.94 196 ASP A C 1
ATOM 1567 O O . ASP A 1 196 ? -27.995 -20.600 -32.133 1.00 89.94 196 ASP A O 1
ATOM 1571 N N . ALA A 1 197 ? -26.393 -21.781 -33.175 1.00 90.44 197 ALA A N 1
ATOM 1572 C CA . ALA A 1 197 ? -25.756 -20.628 -33.807 1.00 90.44 197 ALA A CA 1
ATOM 1573 C C . ALA A 1 197 ? -26.728 -19.836 -34.698 1.00 90.44 197 ALA A C 1
ATOM 1575 O O . ALA A 1 197 ? -26.729 -18.607 -34.665 1.00 90.44 197 ALA A O 1
ATOM 1576 N N . LEU A 1 198 ? -27.590 -20.510 -35.470 1.00 92.06 198 LEU A N 1
ATOM 1577 C CA . LEU A 1 198 ? -28.630 -19.840 -36.258 1.00 92.06 198 LEU A CA 1
ATOM 1578 C C . LEU A 1 198 ? -29.594 -19.054 -35.362 1.00 92.06 198 LEU A C 1
ATOM 1580 O O . LEU A 1 198 ? -29.854 -17.880 -35.623 1.00 92.06 198 LEU A O 1
ATOM 1584 N N . SER A 1 199 ? -30.067 -19.673 -34.280 1.00 89.50 199 SER A N 1
ATOM 1585 C CA . SER A 1 199 ? -30.988 -19.038 -33.330 1.00 89.50 199 SER A CA 1
ATOM 1586 C C . SER A 1 199 ? -30.364 -17.813 -32.649 1.00 89.50 199 SER A C 1
ATOM 1588 O O . SER A 1 199 ? -31.030 -16.798 -32.430 1.00 89.50 199 SER A O 1
ATOM 1590 N N . GLU A 1 200 ? -29.076 -17.882 -32.316 1.00 90.44 200 GLU A N 1
ATOM 1591 C CA . GLU A 1 200 ? -28.321 -16.757 -31.759 1.00 90.44 200 GLU A CA 1
ATOM 1592 C C . GLU A 1 200 ? -28.142 -15.626 -32.775 1.00 90.44 200 GLU A C 1
ATOM 1594 O O . GLU A 1 200 ? -28.396 -14.460 -32.457 1.00 90.44 200 GLU A O 1
ATOM 1599 N N . LEU A 1 201 ? -27.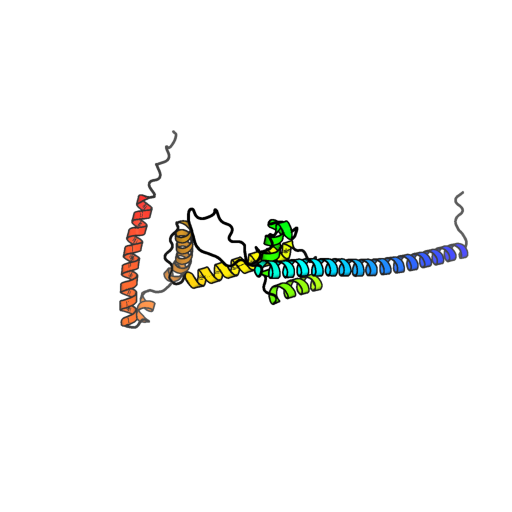768 -15.958 -34.014 1.00 91.25 201 LEU A N 1
ATOM 1600 C CA . LEU A 1 201 ? -27.601 -14.984 -35.091 1.00 91.25 201 LEU A CA 1
ATOM 1601 C C . LEU A 1 201 ? -28.910 -14.255 -35.407 1.00 91.25 201 LEU A C 1
ATOM 1603 O O . LEU A 1 201 ? -28.894 -13.040 -35.586 1.00 91.25 201 LEU A O 1
ATOM 1607 N N . GLU A 1 202 ? -30.050 -14.945 -35.417 1.00 93.38 202 GLU A N 1
ATOM 1608 C CA . GLU A 1 202 ? -31.363 -14.317 -35.615 1.00 93.38 202 GLU A CA 1
ATOM 1609 C C . GLU A 1 202 ? -31.684 -13.287 -34.524 1.00 93.38 202 GLU A C 1
ATOM 1611 O O . GLU A 1 202 ? -32.113 -12.166 -34.824 1.00 93.38 202 GLU A O 1
ATOM 1616 N N . ARG A 1 203 ? -31.417 -13.622 -33.254 1.00 90.38 203 ARG A N 1
ATOM 1617 C CA . ARG A 1 203 ? -31.587 -12.687 -32.128 1.00 90.38 203 ARG A CA 1
ATOM 1618 C C . ARG A 1 203 ? -30.663 -11.478 -32.256 1.00 90.38 203 ARG A C 1
ATOM 1620 O O . ARG A 1 203 ? -31.098 -10.348 -32.028 1.00 90.38 203 ARG A O 1
ATOM 1627 N N . LEU A 1 204 ? -29.408 -11.701 -32.645 1.00 90.56 204 LEU A N 1
ATOM 1628 C CA . LEU A 1 204 ? -28.435 -10.631 -32.864 1.00 90.56 204 LEU A CA 1
ATOM 1629 C C . LEU A 1 204 ? -28.848 -9.715 -34.017 1.00 90.56 204 LEU A C 1
ATOM 1631 O O . LEU A 1 204 ? -28.767 -8.496 -33.881 1.00 90.56 204 LEU A O 1
ATOM 1635 N N . LEU A 1 205 ? -29.330 -10.270 -35.130 1.00 92.56 205 LEU A N 1
ATOM 1636 C CA . LEU A 1 205 ? -29.805 -9.490 -36.273 1.00 92.56 205 LEU A CA 1
ATOM 1637 C C . LEU A 1 205 ? -30.989 -8.594 -35.899 1.00 92.56 205 LEU A C 1
ATOM 1639 O O . LEU A 1 205 ? -31.017 -7.428 -36.303 1.00 92.56 205 LEU A O 1
ATOM 1643 N N . LEU A 1 206 ? -31.930 -9.104 -35.098 1.00 93.81 206 LEU A N 1
ATOM 1644 C CA . LEU A 1 206 ? -33.049 -8.312 -34.589 1.00 93.81 206 LEU A CA 1
ATOM 1645 C C . LEU A 1 206 ? -32.554 -7.138 -33.735 1.00 93.81 206 LEU A C 1
ATOM 1647 O O . LEU A 1 206 ? -32.916 -5.989 -33.991 1.00 93.81 206 LEU A O 1
ATOM 1651 N N . TRP A 1 207 ? -31.670 -7.407 -32.773 1.00 93.94 207 TRP A N 1
ATOM 1652 C CA . TRP A 1 207 ? -31.110 -6.362 -31.918 1.00 93.94 207 TRP A CA 1
ATOM 1653 C C . TRP A 1 207 ? -30.308 -5.320 -32.714 1.00 93.94 207 TRP A C 1
ATOM 1655 O O . TRP A 1 207 ? -30.451 -4.118 -32.490 1.00 93.94 207 TRP A O 1
ATOM 1665 N N . LEU A 1 208 ? -29.498 -5.750 -33.688 1.00 92.25 208 LEU A N 1
ATOM 1666 C CA . LEU A 1 208 ? -28.732 -4.849 -34.555 1.00 92.25 208 LEU A CA 1
ATOM 1667 C C . LEU A 1 208 ? -29.644 -3.936 -35.383 1.00 92.25 208 LEU A C 1
ATOM 1669 O O . LEU A 1 208 ? -29.314 -2.763 -35.585 1.00 92.25 208 LEU A O 1
ATOM 1673 N N . ALA A 1 209 ? -30.791 -4.443 -35.842 1.00 93.19 209 ALA A N 1
ATOM 1674 C CA . ALA A 1 209 ? -31.787 -3.634 -36.535 1.00 93.19 209 ALA A CA 1
ATOM 1675 C C . ALA A 1 209 ? -32.377 -2.554 -35.612 1.00 93.19 209 ALA A C 1
ATOM 1677 O O . ALA A 1 209 ? -32.408 -1.382 -35.994 1.00 93.19 209 ALA A O 1
ATOM 1678 N N . GLU A 1 210 ? -32.766 -2.917 -34.386 1.00 92.62 210 GLU A N 1
ATOM 1679 C CA . GLU A 1 210 ? -33.269 -1.969 -33.383 1.00 92.62 210 GLU A CA 1
ATOM 1680 C C . GLU A 1 210 ? -32.221 -0.913 -33.007 1.00 92.62 210 GLU A C 1
ATOM 1682 O O . GLU A 1 210 ? -32.524 0.282 -32.931 1.00 92.62 210 GLU A O 1
ATOM 1687 N N . PHE A 1 211 ? -30.969 -1.331 -32.811 1.00 92.25 211 PHE A N 1
ATOM 1688 C CA . PHE A 1 211 ? -29.873 -0.432 -32.467 1.00 92.25 211 PHE A CA 1
ATOM 1689 C C . PHE A 1 211 ? -29.572 0.560 -33.597 1.00 92.25 211 PHE A C 1
ATOM 1691 O O . PHE A 1 211 ? -29.440 1.762 -33.349 1.00 92.25 211 PHE A O 1
ATOM 16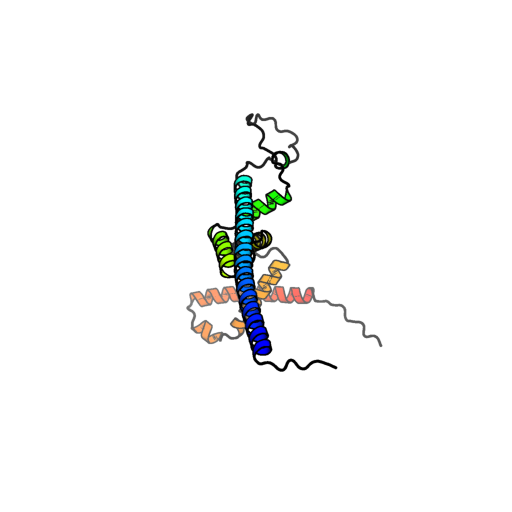98 N N . ARG A 1 212 ? -29.536 0.095 -34.852 1.00 91.50 212 ARG A N 1
ATOM 1699 C CA . ARG A 1 212 ? -29.396 0.963 -36.031 1.00 91.50 212 ARG A CA 1
ATOM 1700 C C . ARG A 1 212 ? -30.507 2.010 -36.082 1.00 91.50 212 ARG A C 1
ATOM 1702 O O . ARG A 1 212 ? -30.232 3.196 -36.272 1.00 91.50 212 ARG A O 1
ATOM 1709 N N . ASP A 1 213 ? -31.752 1.596 -35.875 1.00 92.88 213 ASP A N 1
ATOM 1710 C CA . ASP A 1 213 ? -32.895 2.506 -35.862 1.00 92.88 213 ASP A CA 1
ATOM 1711 C C . ASP A 1 213 ? -32.787 3.538 -34.728 1.00 92.88 213 ASP A C 1
ATOM 1713 O O . ASP A 1 213 ? -33.064 4.725 -34.933 1.00 92.88 213 ASP A O 1
ATOM 1717 N N . ALA A 1 214 ? -32.331 3.123 -33.543 1.00 90.19 214 ALA A N 1
ATOM 1718 C CA . ALA A 1 214 ? -32.083 4.017 -32.414 1.00 90.19 214 ALA A CA 1
ATOM 1719 C C . ALA A 1 214 ? -30.991 5.063 -32.720 1.00 90.19 214 ALA A C 1
ATOM 1721 O O . ALA A 1 214 ? -31.167 6.248 -32.407 1.00 90.19 214 ALA A O 1
ATOM 1722 N N . LEU A 1 215 ? -29.903 4.671 -33.393 1.00 89.12 215 LEU A N 1
ATOM 1723 C CA . LEU A 1 215 ? -28.848 5.591 -33.838 1.00 89.12 215 LEU A CA 1
ATOM 1724 C C . LEU A 1 215 ? -29.383 6.625 -34.839 1.00 89.12 215 LEU A C 1
ATOM 1726 O O . LEU A 1 215 ? -29.115 7.820 -34.709 1.00 89.12 215 LEU A O 1
ATOM 1730 N N . HIS A 1 216 ? -30.207 6.205 -35.801 1.00 87.81 216 HIS A N 1
ATOM 1731 C CA . HIS A 1 216 ? -30.821 7.133 -36.754 1.00 87.81 216 HIS A CA 1
ATOM 1732 C C . HIS A 1 216 ? -31.798 8.115 -36.092 1.00 87.81 216 HIS A C 1
ATOM 1734 O O . HIS A 1 216 ? -31.855 9.285 -36.476 1.00 87.81 216 HIS A O 1
ATOM 1740 N N . ARG A 1 217 ? -32.552 7.672 -35.078 1.00 86.06 217 ARG A N 1
ATOM 1741 C CA . ARG A 1 217 ? -33.500 8.528 -34.339 1.00 86.06 217 ARG A CA 1
ATOM 1742 C C . ARG A 1 217 ? -32.801 9.567 -33.467 1.00 86.06 217 ARG A C 1
ATOM 1744 O O . ARG A 1 217 ? -33.267 10.701 -33.380 1.00 86.06 217 ARG A O 1
ATOM 1751 N N . THR A 1 218 ? -31.688 9.195 -32.847 1.00 79.12 218 THR A N 1
ATOM 1752 C CA . THR A 1 218 ? -30.889 10.086 -31.990 1.00 79.12 218 THR A CA 1
ATOM 1753 C C . THR A 1 218 ? -29.975 11.023 -32.793 1.00 79.12 218 THR A C 1
ATOM 1755 O O . THR A 1 218 ? -29.645 12.109 -32.324 1.00 79.12 218 THR A O 1
ATOM 1758 N N . GLY A 1 219 ? -29.638 10.665 -34.037 1.00 60.28 219 GLY A N 1
ATOM 1759 C CA . GLY A 1 219 ? -28.738 11.401 -34.930 1.00 60.28 219 GLY A CA 1
ATOM 1760 C C . GLY A 1 219 ? -29.322 12.567 -35.747 1.00 60.28 219 GLY A C 1
ATOM 1761 O O . GLY A 1 219 ? -28.638 13.037 -36.656 1.00 60.28 219 GLY A O 1
ATOM 1762 N N . ARG A 1 220 ? -30.535 13.086 -35.478 1.00 52.84 220 ARG A N 1
ATOM 1763 C CA . ARG A 1 220 ? -31.021 14.331 -36.127 1.00 52.84 220 ARG A CA 1
ATOM 1764 C C . ARG A 1 220 ? -30.270 15.567 -35.597 1.00 52.84 220 ARG A C 1
ATOM 1766 O O . ARG A 1 220 ? -30.822 16.386 -34.866 1.00 52.84 220 ARG A O 1
ATOM 1773 N N . MET A 1 221 ? -29.010 15.728 -35.995 1.00 47.81 221 MET A N 1
ATOM 1774 C CA . MET A 1 221 ? -28.289 16.997 -35.896 1.00 47.81 221 MET A CA 1
ATOM 1775 C C . MET A 1 221 ? -28.867 17.999 -36.907 1.00 47.81 221 MET A C 1
ATOM 1777 O O . MET A 1 221 ? -29.037 17.689 -38.086 1.00 47.81 221 MET A O 1
ATOM 1781 N N . ARG A 1 222 ? -29.195 19.211 -36.434 1.00 39.66 222 ARG A N 1
ATOM 1782 C CA . ARG A 1 222 ? -29.627 20.352 -37.264 1.00 39.66 222 ARG A CA 1
ATOM 1783 C C . ARG A 1 222 ? -28.605 20.600 -38.387 1.00 39.66 222 ARG A C 1
ATOM 1785 O O . ARG A 1 222 ? -27.417 20.678 -38.073 1.00 39.66 222 ARG A O 1
ATOM 1792 N N . PRO A 1 223 ? -29.023 20.811 -39.649 1.00 40.59 223 PRO A N 1
ATOM 1793 C CA . PRO A 1 223 ? -28.090 21.216 -40.691 1.00 40.59 223 PRO A CA 1
ATOM 1794 C C . PRO A 1 223 ? -27.485 22.576 -40.324 1.00 40.59 223 PRO A C 1
ATOM 1796 O O . PRO A 1 223 ? -28.205 23.534 -40.019 1.00 40.59 223 PRO A O 1
ATOM 1799 N N . ALA A 1 224 ? -26.153 22.644 -40.307 1.00 40.03 224 ALA A N 1
ATOM 1800 C CA . ALA A 1 224 ? -25.416 23.881 -40.111 1.00 40.03 224 ALA A CA 1
ATOM 1801 C C . ALA A 1 224 ? -25.832 24.880 -41.200 1.00 40.03 224 ALA A C 1
ATOM 1803 O O . ALA A 1 224 ? -25.731 24.595 -42.392 1.00 40.03 224 ALA A O 1
ATOM 1804 N N . ARG A 1 225 ? -26.325 26.052 -40.782 1.00 42.22 225 ARG A N 1
ATOM 1805 C CA . ARG A 1 225 ? -26.550 27.190 -41.677 1.00 42.22 225 ARG A CA 1
ATOM 1806 C C . ARG A 1 225 ? -25.226 27.516 -42.369 1.00 42.22 225 ARG A C 1
ATOM 1808 O O . ARG A 1 225 ? -24.321 28.038 -41.720 1.00 42.22 225 ARG A O 1
ATOM 1815 N N . MET A 1 226 ? -25.132 27.241 -43.666 1.00 39.28 226 MET A N 1
ATOM 1816 C CA . MET A 1 226 ? -24.142 27.887 -44.522 1.00 39.28 226 MET A CA 1
ATOM 1817 C C . MET A 1 226 ? -24.410 29.396 -44.464 1.00 39.28 226 MET A C 1
ATOM 1819 O O . MET A 1 226 ? -25.503 29.848 -44.807 1.00 39.28 226 MET A O 1
ATOM 1823 N N . ARG A 1 227 ? -23.448 30.163 -43.939 1.00 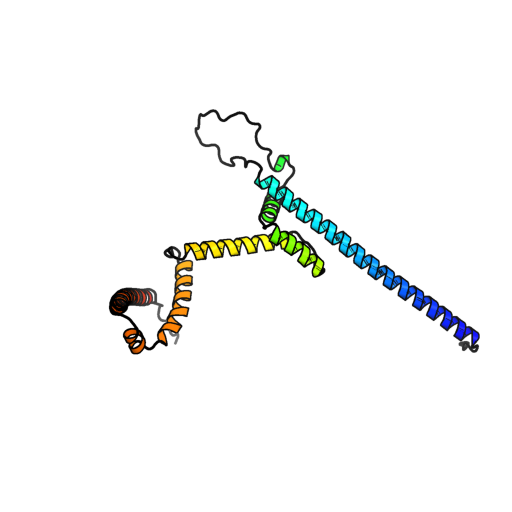42.69 227 ARG A N 1
ATOM 1824 C CA . ARG A 1 227 ? -23.410 31.617 -44.123 1.00 42.69 227 ARG A CA 1
ATOM 1825 C C . ARG A 1 227 ? -22.937 31.876 -45.553 1.00 42.69 227 ARG A C 1
ATOM 1827 O O . ARG A 1 227 ? -21.953 31.265 -45.967 1.00 42.69 227 ARG A O 1
ATOM 1834 N N . GLY A 1 228 ? -23.694 32.706 -46.270 1.00 50.00 228 GLY A N 1
ATOM 1835 C CA . GLY A 1 228 ? -23.289 33.290 -47.548 1.00 50.00 228 GLY A CA 1
ATOM 1836 C C . GLY A 1 228 ? -22.235 34.372 -47.388 1.00 50.00 228 GLY A C 1
ATOM 1837 O O . GLY A 1 228 ? -21.896 34.703 -46.226 1.00 50.00 228 GLY A O 1
#

Sequence (228 aa):
MVRYVDSGRDAATLVRRARGLELLVRTALKDCTVLEEEQFELRQEAAEAHVRTQRRAGELLSELQKHRGGRPPRAASRVEEVGEPPLTLRELGIDGHESHRWQRIASVPEDAFERYIETCRARRTEIITANVLALARQLQQERDEEEQQQSGIDARPSSSAALLREYQEVRRYAGNVIWLDPIGLAESMDASQRVDALSELERLLLWLAEFRDALHRTGRMRPARMRG